Protein AF-A0A2P2IGF3-F1 (afdb_monomer_lite)

Organism: NCBI:txid1518452

Foldseek 3Di:
DDDDDDPPPCVVLVVPQDPPDPDSCPCVLVVVLVVLQVVLVVLLCVLVVHPPPDDDPDVVNLVVSLVVCVVPHPPLSSVSSVQSNDGPSDSDPVVNCVSCVVVVVVVVVVVVVVVVVVVVVVVVVVLVVLLVVVVVVLVCLAPDADDPNDRCNCCDDPSVVSNVVVCVQFQDADPVRHGDHDPVSNSVVSVCVSVVPPDDD

pLDDT: mean 86.53, std 9.64, range [47.75, 98.19]

Radius of gyration: 32.76 Å; chains: 1; bounding box: 64×48×81 Å

InterPro domains:
  IPR030844 PAN2-PAN3 deadenylation complex subunit PAN3 [PTHR12272] (2-200)
  IPR041332 Pan3, C-terminal knob domain [PF18101] (93-200)

Secondary structure (DSSP, 8-state):
-------STTHHHHHT--TT-S-TTTTHHHHHHHHHHHHHHHHHHHHHT----SS---HHHHHHHHHHHHHHS-HHHHHHHHHHHSTTT--SGGGGHHHHHHHHHHHHHHHHHHHHHHHHHHHHHHHHHHHHHHHHHHHHHTT---BTTBTTGGGSTHHHHHHHHHHHHH--B-TTS-B---HHHHHHHHHHHHHT-S---

Structure (mmCIF, N/CA/C/O backbone):
data_AF-A0A2P2IGF3-F1
#
_entry.id   AF-A0A2P2IGF3-F1
#
loop_
_atom_site.group_PDB
_atom_site.id
_atom_site.type_symbol
_atom_site.label_atom_id
_atom_site.label_alt_id
_atom_site.label_comp_id
_atom_site.label_asym_id
_atom_site.label_entity_id
_atom_site.label_seq_id
_atom_site.pdbx_PDB_ins_code
_atom_site.Cartn_x
_atom_site.Cartn_y
_atom_site.Cartn_z
_atom_site.occupancy
_atom_site.B_iso_or_equiv
_atom_site.auth_seq_id
_atom_site.auth_comp_id
_atom_site.auth_asym_id
_atom_site.auth_atom_id
_atom_site.pdbx_PDB_model_num
ATOM 1 N N . CYS A 1 1 ? -4.081 -6.069 7.206 1.00 56.78 1 CYS A N 1
ATOM 2 C CA . CYS A 1 1 ? -4.444 -4.965 8.117 1.00 56.78 1 CYS A CA 1
ATOM 3 C C . CYS A 1 1 ? -5.886 -4.546 7.862 1.00 56.78 1 CYS A C 1
ATOM 5 O O . CYS A 1 1 ? -6.188 -4.015 6.796 1.00 56.78 1 CYS A O 1
ATOM 7 N N . ASN A 1 2 ? -6.781 -4.830 8.806 1.00 80.94 2 ASN A N 1
ATOM 8 C CA . ASN A 1 2 ? -8.206 -4.533 8.662 1.00 80.94 2 ASN A CA 1
ATOM 9 C C . ASN A 1 2 ? -8.443 -3.052 8.972 1.00 80.94 2 ASN A C 1
ATOM 11 O O . ASN A 1 2 ? -7.962 -2.551 9.985 1.00 80.94 2 ASN A O 1
ATOM 15 N N . ARG A 1 3 ? -9.147 -2.335 8.090 1.00 85.31 3 ARG A N 1
ATOM 16 C CA . ARG A 1 3 ? -9.414 -0.898 8.239 1.00 85.31 3 ARG A CA 1
ATOM 17 C C . ARG A 1 3 ? -10.883 -0.682 8.575 1.00 85.31 3 ARG A C 1
ATOM 19 O O . ARG A 1 3 ? -11.730 -0.807 7.698 1.00 85.31 3 ARG A O 1
ATOM 26 N N . LEU A 1 4 ? -11.159 -0.312 9.819 1.00 89.88 4 LEU A N 1
ATOM 27 C CA . LEU A 1 4 ? -12.479 0.142 10.246 1.00 89.88 4 LEU A CA 1
ATOM 28 C C . LEU A 1 4 ? -12.526 1.675 10.212 1.00 89.88 4 LEU A C 1
ATOM 30 O O . LEU A 1 4 ? -11.544 2.337 10.547 1.00 89.88 4 LEU A O 1
ATOM 34 N N . ARG A 1 5 ? -13.661 2.241 9.804 1.00 91.62 5 ARG A N 1
ATOM 35 C CA . ARG A 1 5 ? -13.963 3.669 9.946 1.00 91.62 5 ARG A CA 1
ATOM 36 C C . ARG A 1 5 ? -15.368 3.807 10.511 1.00 91.62 5 ARG A C 1
ATOM 38 O O . ARG A 1 5 ? -16.252 3.048 10.119 1.00 91.62 5 ARG A O 1
ATOM 45 N N . ILE A 1 6 ? -15.557 4.767 11.406 1.00 91.25 6 ILE A N 1
ATOM 46 C CA . ILE A 1 6 ? -16.887 5.146 11.879 1.00 91.25 6 ILE A CA 1
ATOM 47 C C . ILE A 1 6 ? -17.508 6.045 10.805 1.00 91.25 6 ILE A C 1
ATOM 49 O O . ILE A 1 6 ? -16.846 6.958 10.309 1.00 91.25 6 ILE A O 1
ATOM 53 N N . ASN A 1 7 ? -18.741 5.741 10.407 1.00 92.31 7 ASN A N 1
ATOM 54 C CA . ASN A 1 7 ? -19.516 6.547 9.466 1.00 92.31 7 ASN A CA 1
ATOM 55 C C . ASN A 1 7 ? -20.613 7.317 10.217 1.00 92.31 7 ASN A C 1
ATOM 57 O O . ASN A 1 7 ? -20.986 6.930 11.321 1.00 92.31 7 ASN A O 1
ATOM 61 N N . CYS A 1 8 ? -21.150 8.369 9.598 1.00 90.50 8 CYS A N 1
ATOM 62 C CA . CYS A 1 8 ? -22.278 9.156 10.109 1.00 90.50 8 CYS A CA 1
ATOM 63 C C . CYS A 1 8 ? -22.038 9.838 11.470 1.00 90.50 8 CYS A C 1
ATOM 65 O O . CYS A 1 8 ? -22.998 10.153 12.175 1.00 90.50 8 CYS A O 1
ATOM 67 N N . CYS A 1 9 ? -20.781 10.109 11.837 1.00 88.94 9 CYS A N 1
ATOM 68 C CA . CYS A 1 9 ? -20.475 10.953 12.993 1.00 88.94 9 CYS A CA 1
ATOM 69 C C . CYS A 1 9 ? -21.103 12.344 12.798 1.00 88.94 9 CYS A C 1
ATOM 71 O O . CYS A 1 9 ? -20.983 12.922 11.718 1.00 88.94 9 CYS A O 1
ATOM 73 N N . GLY A 1 10 ? -21.772 12.875 13.822 1.00 85.50 10 GLY A N 1
ATOM 74 C CA . GLY A 1 10 ? -22.392 14.204 13.782 1.00 85.50 10 GLY A CA 1
ATOM 75 C C . GLY A 1 10 ? -23.826 14.253 13.249 1.00 85.50 10 GLY A C 1
ATOM 76 O O . GLY A 1 10 ? -24.519 15.236 13.487 1.00 85.50 10 GLY A O 1
ATOM 77 N N . VAL A 1 11 ? -24.324 13.205 12.580 1.00 91.81 11 VAL A N 1
ATOM 78 C CA . VAL A 1 11 ? -25.718 13.194 12.087 1.00 91.81 11 VAL A CA 1
ATOM 79 C C . VAL A 1 11 ? -26.704 13.260 13.255 1.00 91.81 11 VAL A C 1
ATOM 81 O O . VAL A 1 11 ? -27.640 14.052 13.226 1.00 91.81 11 VAL A O 1
ATOM 84 N N . LEU A 1 12 ? -26.472 12.465 14.303 1.00 87.00 12 LEU A N 1
ATOM 85 C CA . LEU A 1 12 ? -27.307 12.477 15.507 1.00 87.00 12 LEU A CA 1
ATOM 86 C C . LEU A 1 12 ? -27.200 13.797 16.278 1.00 87.00 12 LEU A C 1
ATOM 88 O O . LEU A 1 12 ? -28.205 14.247 16.814 1.00 87.00 12 LEU A O 1
ATOM 92 N N . ASP A 1 13 ? -26.031 14.440 16.284 1.00 87.81 13 ASP A N 1
ATOM 93 C CA . ASP A 1 13 ? -25.842 15.733 16.954 1.00 87.81 13 ASP A CA 1
ATOM 94 C C . ASP A 1 13 ? -26.661 16.837 16.275 1.00 87.81 13 ASP A C 1
ATOM 96 O O . ASP A 1 13 ? -27.260 17.668 16.950 1.00 87.81 13 ASP A O 1
ATOM 100 N N . VAL A 1 14 ? -26.738 16.815 14.939 1.00 89.06 14 VAL A N 1
ATOM 101 C CA . VAL A 1 14 ? -27.570 17.748 14.164 1.00 89.06 14 VAL A CA 1
ATOM 102 C C . VAL A 1 14 ? -29.059 17.464 14.363 1.00 89.06 14 VAL A C 1
ATOM 104 O O . VAL A 1 14 ? -29.841 18.397 14.517 1.00 89.06 14 VAL A O 1
ATOM 107 N N . LEU A 1 15 ? -29.465 16.190 14.368 1.00 89.25 15 LEU A N 1
ATOM 108 C CA . LEU A 1 15 ? -30.871 15.805 14.542 1.00 89.25 15 LEU A CA 1
ATOM 109 C C . LEU A 1 15 ? -31.397 16.088 15.954 1.00 89.25 15 LEU A C 1
ATOM 111 O O . LEU A 1 15 ? -32.555 16.464 16.104 1.00 89.25 15 LEU A O 1
ATOM 115 N N . ASN A 1 16 ? -30.553 15.915 16.972 1.00 86.06 16 ASN A N 1
ATOM 116 C CA . ASN A 1 16 ? -30.905 16.125 18.377 1.00 86.06 16 ASN A CA 1
ATOM 117 C C . ASN A 1 16 ? -30.560 17.540 18.872 1.00 86.06 16 ASN A C 1
ATOM 119 O O . ASN A 1 16 ? -30.597 17.794 20.076 1.00 86.06 16 ASN A O 1
ATOM 123 N N . PHE A 1 17 ? -30.198 18.455 17.969 1.00 86.44 17 PHE A N 1
ATOM 124 C CA . PHE A 1 17 ? -29.873 19.828 18.327 1.00 86.44 17 PHE A CA 1
ATOM 125 C C . PHE A 1 17 ? -31.124 20.572 18.809 1.00 86.44 17 PHE A C 1
ATOM 127 O O . PHE A 1 17 ? -32.068 20.780 18.046 1.00 86.44 17 PHE A O 1
ATOM 134 N N . ASP A 1 18 ? -31.105 21.014 20.066 1.00 84.94 18 ASP A N 1
ATOM 135 C CA . ASP A 1 18 ? -32.150 21.861 20.637 1.00 84.94 18 ASP A CA 1
ATOM 136 C C . ASP A 1 18 ? -31.677 23.327 20.691 1.00 84.94 18 ASP A C 1
ATOM 138 O O . ASP A 1 18 ? -30.783 23.652 21.481 1.00 84.94 18 ASP A O 1
ATOM 142 N N . PRO A 1 19 ? -32.268 24.234 19.888 1.00 83.38 19 PRO A N 1
ATOM 143 C CA . PRO A 1 19 ? -31.903 25.650 19.888 1.00 83.38 19 PRO A CA 1
ATOM 144 C C . PRO A 1 19 ? -32.259 26.374 21.196 1.00 83.38 19 PRO A C 1
ATOM 146 O O . PRO A 1 19 ? -31.748 27.467 21.432 1.00 83.38 19 PRO A O 1
ATOM 149 N N . ASN A 1 20 ? -33.118 25.794 22.041 1.00 85.88 20 ASN A N 1
ATOM 150 C CA . ASN A 1 20 ? -33.552 26.391 23.305 1.00 85.88 20 ASN A CA 1
ATOM 151 C C . ASN A 1 20 ? -32.753 25.890 24.520 1.00 85.88 20 ASN A C 1
ATOM 153 O O . ASN A 1 20 ? -32.995 26.344 25.641 1.00 85.88 20 ASN A O 1
ATOM 157 N N . ALA A 1 21 ? -31.810 24.963 24.332 1.00 83.56 21 ALA A N 1
ATOM 158 C CA . ALA A 1 21 ? -31.001 24.441 25.423 1.00 83.56 21 ALA A CA 1
ATOM 159 C C . ALA A 1 21 ? -30.055 25.518 25.985 1.00 83.56 21 ALA A C 1
ATOM 161 O O . ALA A 1 21 ? -29.245 26.095 25.261 1.00 83.56 21 ALA A O 1
ATOM 162 N N . THR A 1 22 ? -30.086 25.731 27.307 1.00 79.19 22 THR A N 1
ATOM 163 C CA . THR A 1 22 ? -29.216 26.696 28.015 1.00 79.19 22 THR A CA 1
ATOM 164 C C . THR A 1 22 ? -27.726 26.432 27.782 1.00 79.19 22 THR A C 1
ATOM 166 O O . THR A 1 22 ? -26.914 27.354 27.787 1.00 79.19 22 THR A O 1
ATOM 169 N N . ASN A 1 23 ? -27.356 25.164 27.588 1.00 82.62 23 ASN A N 1
ATOM 170 C CA . ASN A 1 23 ? -26.026 24.763 27.160 1.00 82.62 23 ASN A CA 1
ATOM 171 C C . ASN A 1 23 ? -26.133 23.524 26.249 1.00 82.62 23 ASN A C 1
ATOM 173 O O . ASN A 1 23 ? -26.370 22.427 26.764 1.00 82.62 23 ASN A O 1
ATOM 177 N N . PRO A 1 24 ? -25.916 23.659 24.929 1.00 76.62 24 PRO A N 1
ATOM 178 C CA . PRO A 1 24 ? -26.011 22.540 23.989 1.00 76.62 24 PRO A CA 1
ATOM 179 C C . PRO A 1 24 ? -24.963 21.443 24.248 1.00 76.62 24 PRO A C 1
ATOM 181 O O . PRO A 1 24 ? -25.141 20.307 23.824 1.00 76.62 24 PRO A O 1
ATOM 184 N N . LEU A 1 25 ? -23.886 21.745 24.984 1.00 83.31 25 LEU A N 1
ATOM 185 C CA . LEU A 1 25 ? -22.826 20.788 25.311 1.00 83.31 25 LEU A CA 1
ATOM 186 C C . LEU A 1 25 ? -23.054 20.049 26.640 1.00 83.31 25 LEU A C 1
ATOM 188 O O . LEU A 1 25 ? -22.276 19.160 26.984 1.00 83.31 25 LEU A O 1
ATOM 192 N N . ALA A 1 26 ? -24.109 20.371 27.395 1.00 84.31 26 ALA A N 1
ATOM 193 C CA . ALA A 1 26 ? -24.370 19.737 28.690 1.00 84.31 26 ALA A CA 1
ATOM 194 C C . ALA A 1 26 ? -24.662 18.228 28.578 1.00 84.31 26 ALA A C 1
ATOM 196 O O . ALA A 1 26 ? -24.376 17.478 29.510 1.00 84.31 26 ALA A O 1
ATOM 197 N N . ALA A 1 27 ? -25.184 17.774 27.434 1.00 83.25 27 ALA A N 1
ATOM 198 C CA . ALA A 1 27 ? -25.467 16.363 27.167 1.00 83.25 27 ALA A CA 1
ATOM 199 C C . ALA A 1 27 ? -24.222 15.546 26.767 1.00 83.25 27 ALA A C 1
ATOM 201 O O . ALA A 1 27 ? -24.260 14.318 26.806 1.00 83.25 27 ALA A O 1
ATOM 202 N N . VAL A 1 28 ? -23.097 16.190 26.426 1.00 86.69 28 VAL A N 1
ATOM 203 C CA . VAL A 1 28 ? -21.897 15.508 25.905 1.00 86.69 28 VAL A CA 1
ATOM 204 C C . VAL A 1 28 ? -21.358 14.425 26.851 1.00 86.69 28 VAL A C 1
ATOM 206 O O . VAL A 1 28 ? -21.115 13.318 26.373 1.00 86.69 28 VAL A O 1
ATOM 209 N N . PRO A 1 29 ? -21.207 14.649 28.174 1.00 87.50 29 PRO A N 1
ATOM 210 C CA . PRO A 1 29 ? -20.717 13.604 29.076 1.00 87.50 29 PRO A CA 1
ATOM 211 C C . PRO A 1 29 ? -21.658 12.395 29.160 1.00 87.50 29 PRO A C 1
ATOM 213 O O . PRO A 1 29 ? -21.207 11.265 29.334 1.00 87.50 29 PRO A O 1
ATOM 216 N N . HIS A 1 30 ? -22.969 12.625 29.028 1.00 86.19 30 HIS A N 1
ATOM 217 C CA . HIS A 1 30 ? -23.959 11.553 28.995 1.00 86.19 30 HIS A CA 1
ATOM 218 C C . HIS A 1 30 ? -23.835 10.733 27.706 1.00 86.19 30 HIS A C 1
ATOM 220 O O . HIS A 1 30 ? -23.719 9.510 27.777 1.00 86.19 30 HIS A O 1
ATOM 226 N N . ASN A 1 31 ? -23.753 11.407 26.554 1.00 88.06 31 ASN A N 1
ATOM 227 C CA . ASN A 1 31 ? -23.583 10.768 25.248 1.00 88.06 31 ASN A CA 1
ATOM 228 C C . ASN A 1 31 ? -22.272 9.963 25.185 1.00 88.06 31 ASN A C 1
ATOM 230 O O . ASN A 1 31 ? -22.275 8.821 24.740 1.00 88.06 31 ASN A O 1
ATOM 234 N N . GLN A 1 32 ? -21.172 10.492 25.736 1.00 89.50 32 GLN A N 1
ATOM 235 C CA . GLN A 1 32 ? -19.894 9.771 25.836 1.00 89.50 32 GLN A CA 1
ATOM 236 C C . GLN A 1 32 ? -20.006 8.485 26.669 1.00 89.50 32 GLN A C 1
ATOM 238 O O . GLN A 1 32 ? -19.405 7.464 26.329 1.00 89.50 32 GLN A O 1
ATOM 243 N N . GLN A 1 33 ? -20.772 8.506 27.764 1.00 87.88 33 GLN A N 1
ATOM 244 C CA . GLN A 1 33 ? -20.997 7.304 28.565 1.00 87.88 33 GLN A CA 1
ATOM 245 C C . GLN A 1 33 ? -21.855 6.281 27.812 1.00 87.88 33 GLN A C 1
ATOM 247 O O . GLN A 1 33 ? -21.619 5.075 27.932 1.00 87.88 33 GLN A O 1
ATOM 252 N N . GLU A 1 34 ? -22.840 6.746 27.043 1.00 88.19 34 GLU A N 1
ATOM 253 C CA . GLU A 1 34 ? -23.642 5.880 26.187 1.00 88.19 34 GLU A CA 1
ATOM 254 C C . GLU A 1 34 ? -22.786 5.243 25.082 1.00 88.19 34 GLU A C 1
ATOM 256 O O . GLU A 1 34 ? -22.861 4.027 24.899 1.00 88.19 34 GLU A O 1
ATOM 261 N N . ASP A 1 35 ? -21.896 6.004 24.438 1.00 89.75 35 ASP A N 1
ATOM 262 C CA . 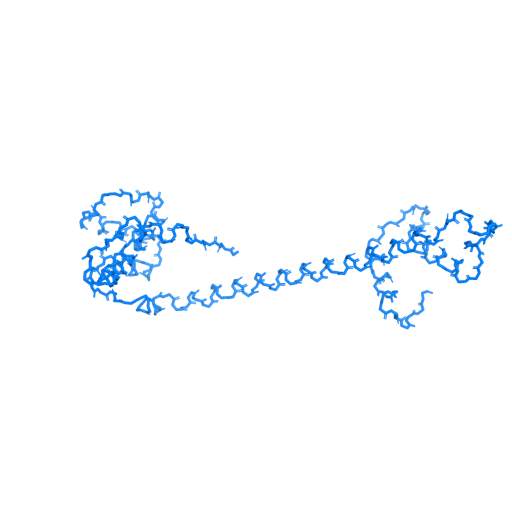ASP A 1 35 ? -20.967 5.509 23.413 1.00 89.75 35 ASP A CA 1
ATOM 263 C C . ASP A 1 35 ? -20.106 4.346 23.922 1.00 89.75 35 ASP A C 1
ATOM 265 O O . ASP A 1 35 ? -19.926 3.345 23.224 1.00 89.75 35 ASP A O 1
ATOM 269 N N . LEU A 1 36 ? -19.616 4.421 25.165 1.00 89.75 36 LEU A N 1
ATOM 270 C CA . LEU A 1 36 ? -18.852 3.335 25.791 1.00 89.75 36 LEU A CA 1
ATOM 271 C C . LEU A 1 36 ? -19.689 2.058 25.957 1.00 89.75 36 LEU A C 1
ATOM 273 O O . LEU A 1 36 ? -19.212 0.952 25.684 1.00 89.75 36 LEU A O 1
ATOM 277 N N . VAL A 1 37 ? -20.955 2.197 26.356 1.00 89.06 37 VAL A N 1
ATOM 278 C CA . VAL A 1 37 ? -21.877 1.059 26.482 1.00 89.06 37 VAL A CA 1
ATOM 279 C C . VAL A 1 37 ? -22.208 0.478 25.105 1.00 89.06 37 VAL A C 1
ATOM 281 O O . VAL A 1 37 ? -22.242 -0.747 24.946 1.00 89.06 37 VAL A O 1
ATOM 284 N N . GLN A 1 38 ? -22.426 1.326 24.096 1.00 88.50 38 GLN A N 1
ATOM 285 C CA . GLN A 1 38 ? -22.677 0.893 22.718 1.00 88.50 38 GLN A CA 1
ATOM 286 C C . GLN A 1 38 ? -21.451 0.191 22.122 1.00 88.50 38 GLN A C 1
ATOM 288 O O . GLN A 1 38 ? -21.600 -0.858 21.494 1.00 88.50 38 GLN A O 1
ATOM 293 N N . LEU A 1 39 ? -20.236 0.670 22.403 1.00 90.06 39 LEU A N 1
ATOM 294 C CA . LEU A 1 39 ? -18.993 -0.011 22.038 1.00 90.06 39 LEU A CA 1
ATOM 295 C C . LEU A 1 39 ? -18.935 -1.423 22.640 1.00 90.06 39 LEU A C 1
ATOM 297 O O . LEU A 1 39 ? -18.639 -2.384 21.928 1.00 90.06 39 LEU A O 1
ATOM 301 N N . GLY A 1 40 ? -19.289 -1.577 23.921 1.00 89.31 40 GLY A N 1
ATOM 302 C CA . GLY A 1 40 ? -19.389 -2.886 24.573 1.00 89.31 40 GLY A CA 1
ATOM 303 C C . GLY A 1 40 ? -20.385 -3.825 23.881 1.00 89.31 40 GLY A C 1
ATOM 304 O O . GLY A 1 40 ? -20.062 -4.986 23.621 1.00 89.31 40 GLY A O 1
ATOM 305 N N . LYS A 1 41 ? -21.567 -3.317 23.504 1.00 87.12 41 LYS A N 1
ATOM 306 C CA . LYS A 1 41 ? -22.585 -4.083 22.758 1.00 87.12 41 LYS A CA 1
ATOM 307 C C . LYS A 1 41 ? -22.107 -4.495 21.365 1.00 87.12 41 LYS A C 1
ATOM 309 O O . LYS A 1 41 ? -22.387 -5.617 20.947 1.00 87.12 41 LYS A O 1
ATOM 314 N N . VAL A 1 42 ? -21.378 -3.630 20.657 1.00 89.69 42 VAL A N 1
ATOM 315 C CA . VAL A 1 42 ? -20.805 -3.948 19.338 1.00 89.69 42 VAL A CA 1
ATOM 316 C C . VAL A 1 42 ? -19.755 -5.050 19.462 1.00 89.69 42 VAL A C 1
ATOM 318 O O . VAL A 1 42 ? -19.822 -6.032 18.726 1.00 89.69 42 VAL A O 1
ATOM 321 N N . ILE A 1 43 ? -18.828 -4.941 20.420 1.00 90.25 43 ILE A N 1
ATOM 322 C CA . ILE A 1 43 ? -17.802 -5.970 20.656 1.00 90.25 43 ILE A CA 1
ATOM 323 C C . ILE A 1 43 ? -18.461 -7.312 21.007 1.00 90.25 43 ILE A C 1
ATOM 325 O O . ILE A 1 43 ? -18.078 -8.352 20.464 1.00 90.25 43 ILE A O 1
ATOM 329 N N . LEU A 1 44 ? -19.482 -7.292 21.867 1.00 88.44 44 LEU A N 1
ATOM 330 C CA . LEU A 1 44 ? -20.279 -8.465 22.222 1.00 88.44 44 LEU A CA 1
ATOM 331 C C . LEU A 1 44 ? -20.965 -9.083 20.993 1.00 88.44 44 LEU A C 1
ATOM 333 O O . LEU A 1 44 ? -20.847 -10.286 20.761 1.00 88.44 44 LEU A O 1
ATOM 337 N N . GLY A 1 45 ? -21.636 -8.263 20.181 1.00 87.44 45 GLY A N 1
ATOM 338 C CA . GLY A 1 45 ? -22.329 -8.707 18.972 1.00 87.44 45 GLY A CA 1
ATOM 339 C C . GLY A 1 45 ? -21.386 -9.315 17.933 1.00 87.44 45 GLY A C 1
ATOM 340 O O . GLY A 1 45 ? -21.680 -10.370 17.377 1.00 87.44 45 GLY A O 1
ATOM 341 N N . VAL A 1 46 ? -20.208 -8.718 17.727 1.00 88.56 46 VAL A N 1
ATOM 342 C CA . VAL A 1 46 ? -19.172 -9.269 16.837 1.00 88.56 46 VAL A CA 1
ATOM 343 C C . VAL A 1 46 ? -18.636 -10.600 17.370 1.00 88.56 46 VAL A C 1
ATOM 345 O O . VAL A 1 46 ? -18.500 -11.552 16.602 1.00 88.56 46 VAL A O 1
ATOM 348 N N . SER A 1 47 ? -18.385 -10.697 18.679 1.00 87.06 47 SER A N 1
ATOM 349 C CA . SER A 1 47 ? -17.858 -11.918 19.311 1.00 87.06 47 SER A CA 1
ATOM 350 C C . SER A 1 47 ? -18.840 -13.088 19.219 1.00 87.06 47 SER A C 1
ATOM 352 O O . SER A 1 47 ? -18.440 -14.227 19.003 1.00 87.06 47 SER A O 1
ATOM 354 N N . LEU A 1 48 ? -20.138 -12.808 19.343 1.00 85.12 48 LEU A N 1
ATOM 355 C CA . LEU A 1 48 ? -21.204 -13.810 19.253 1.00 85.12 48 LEU A CA 1
ATOM 356 C C . LEU A 1 48 ? -21.748 -14.001 17.834 1.00 85.12 48 LEU A C 1
ATOM 358 O O . LEU A 1 48 ? -22.617 -14.846 17.630 1.00 85.12 48 LEU A O 1
ATOM 362 N N . ARG A 1 49 ? -21.260 -13.221 16.860 1.00 81.31 49 ARG A N 1
ATOM 363 C CA . ARG A 1 49 ? -21.797 -13.148 15.490 1.00 81.31 49 ARG A CA 1
ATOM 364 C C . ARG A 1 49 ? -23.313 -12.899 15.464 1.00 81.31 49 ARG A C 1
ATOM 366 O O . ARG A 1 49 ? -24.021 -13.440 14.620 1.00 81.31 49 ARG A O 1
ATOM 373 N N . ALA A 1 50 ? -23.805 -12.083 16.394 1.00 73.56 50 ALA A N 1
ATOM 374 C CA . ALA A 1 50 ? -25.219 -11.773 16.566 1.00 73.56 50 ALA A CA 1
ATOM 375 C C . ALA A 1 50 ? -25.452 -10.256 16.528 1.00 73.56 50 ALA A C 1
ATOM 377 O O . ALA A 1 50 ? -24.726 -9.480 17.153 1.00 73.56 50 ALA A O 1
ATOM 378 N N . CYS A 1 51 ? -26.491 -9.818 15.814 1.00 57.53 51 CYS A N 1
ATOM 379 C CA . CYS A 1 51 ? -26.907 -8.418 15.816 1.00 57.53 51 CYS A CA 1
ATOM 380 C C . CYS A 1 51 ? -27.654 -8.102 17.114 1.00 57.53 51 CYS A C 1
ATOM 382 O O . CYS A 1 51 ? -28.834 -8.416 17.260 1.00 57.53 51 CYS A O 1
ATOM 384 N N . MET A 1 52 ? -26.975 -7.438 18.046 1.00 61.75 52 MET A N 1
ATOM 385 C CA . MET A 1 52 ? -27.588 -6.920 19.270 1.00 61.75 52 MET A CA 1
ATOM 386 C C . MET A 1 52 ? -28.292 -5.590 18.966 1.00 61.75 52 MET A C 1
ATOM 388 O O . MET A 1 52 ? -27.827 -4.526 19.364 1.00 61.75 52 MET A O 1
ATOM 392 N N . SER A 1 53 ? -29.377 -5.638 18.189 1.00 47.75 53 SER A N 1
ATOM 393 C CA . SER A 1 53 ? -30.164 -4.450 17.841 1.00 47.75 53 SER A CA 1
ATOM 394 C C . SER A 1 53 ? -31.320 -4.242 18.824 1.00 47.75 53 SER A C 1
ATOM 396 O O . SER A 1 53 ? -32.107 -5.153 19.073 1.00 47.75 53 SER A O 1
ATOM 398 N N . GLY A 1 54 ? -31.419 -3.031 19.378 1.00 53.34 54 GLY A N 1
ATOM 399 C CA . GLY A 1 54 ? -32.667 -2.420 19.862 1.00 53.34 54 GLY A CA 1
ATOM 400 C C . GLY A 1 54 ? -33.295 -2.917 21.172 1.00 53.34 54 GLY A C 1
ATOM 401 O O . GLY A 1 54 ? -34.105 -2.200 21.747 1.00 53.34 54 GLY A O 1
ATOM 402 N N . GLY A 1 55 ? -32.936 -4.093 21.686 1.00 49.69 55 GLY A N 1
ATOM 403 C CA . GLY A 1 55 ? -33.448 -4.600 22.964 1.00 49.69 55 GLY A CA 1
ATOM 404 C C . GLY A 1 55 ? -32.458 -4.372 24.101 1.00 49.69 55 GLY A C 1
ATOM 405 O O . GLY A 1 55 ? -31.304 -4.791 24.000 1.00 49.69 55 GLY A O 1
ATOM 406 N N . GLY A 1 56 ? -32.889 -3.749 25.202 1.00 53.81 56 GLY A N 1
ATOM 407 C CA . GLY A 1 56 ? -32.106 -3.744 26.438 1.00 53.81 56 GLY A CA 1
ATOM 408 C C . GLY A 1 56 ? -31.694 -5.176 26.788 1.00 53.81 56 GLY A C 1
ATOM 409 O O . GLY A 1 56 ? -32.547 -6.054 26.925 1.00 53.81 56 GLY A O 1
ATOM 410 N N . LEU A 1 57 ? -30.386 -5.437 26.880 1.00 58.66 57 LEU A N 1
ATOM 411 C CA . LEU A 1 57 ? -29.881 -6.727 27.338 1.00 58.66 57 LEU A CA 1
ATOM 412 C C . LEU A 1 57 ? -30.370 -6.937 28.768 1.00 58.66 57 LEU A C 1
ATOM 414 O O . LEU A 1 57 ? -29.895 -6.296 29.703 1.00 58.66 57 LEU A O 1
ATOM 418 N N . GLN A 1 58 ? -31.337 -7.836 28.924 1.00 62.16 58 GLN A N 1
ATOM 419 C CA . GLN A 1 58 ? -31.741 -8.335 30.229 1.00 62.16 58 GLN A CA 1
ATOM 420 C C . GLN A 1 58 ? -30.483 -8.882 30.917 1.00 62.16 58 GLN A C 1
ATOM 422 O O . GLN A 1 58 ? -29.736 -9.642 30.294 1.00 62.16 58 GLN A O 1
ATOM 427 N N . ARG A 1 59 ? -30.217 -8.461 32.163 1.00 62.44 59 ARG A N 1
ATOM 428 C CA . ARG A 1 59 ? -28.974 -8.792 32.892 1.00 62.44 59 ARG A CA 1
ATOM 429 C C . ARG A 1 59 ? -28.645 -10.289 32.864 1.00 62.44 59 ARG A C 1
ATOM 431 O O . ARG A 1 59 ? -27.480 -10.643 32.725 1.00 62.44 59 ARG A O 1
ATOM 438 N N . ASP A 1 60 ? -29.660 -11.145 32.884 1.00 63.16 60 ASP A N 1
ATOM 439 C CA . ASP A 1 60 ? -29.488 -12.601 32.856 1.00 63.16 60 ASP A CA 1
ATOM 440 C C . ASP A 1 60 ? -28.910 -13.103 31.524 1.00 63.16 60 ASP A C 1
ATOM 442 O O . ASP A 1 60 ? -28.013 -13.944 31.502 1.00 63.16 60 ASP A O 1
ATOM 446 N N . LYS A 1 61 ? -29.341 -12.522 30.395 1.00 76.12 61 LYS A N 1
ATOM 447 C CA . LYS A 1 61 ? -28.805 -12.855 29.063 1.00 76.12 61 LYS A CA 1
ATOM 448 C C . LYS A 1 61 ? -27.359 -12.392 28.899 1.00 76.12 61 LYS A C 1
ATOM 450 O O . LYS A 1 61 ? -26.596 -13.028 28.176 1.00 76.12 61 LYS A O 1
ATOM 455 N N . LEU A 1 62 ? -26.978 -11.301 29.570 1.00 78.12 62 LEU A N 1
ATOM 456 C CA . LEU A 1 62 ? -25.605 -10.802 29.556 1.00 78.12 62 LEU A CA 1
ATOM 457 C C . LEU A 1 62 ? -24.650 -11.774 30.257 1.00 78.12 62 LEU A C 1
ATOM 459 O O . LEU A 1 62 ? -23.571 -12.034 29.730 1.00 78.12 62 LEU A O 1
ATOM 463 N N . GLN A 1 63 ? -25.045 -12.338 31.400 1.00 82.56 63 GLN A N 1
ATOM 464 C CA . GLN A 1 63 ? -24.191 -13.268 32.137 1.00 82.56 63 GLN A CA 1
ATOM 465 C C . GLN A 1 63 ? -23.897 -14.529 31.311 1.00 82.56 63 GLN A C 1
ATOM 467 O O . GLN A 1 63 ? -22.736 -14.874 31.111 1.00 82.56 63 GLN A O 1
ATOM 472 N N . SER A 1 64 ? -24.926 -15.145 30.719 1.00 84.00 64 SER A N 1
ATOM 473 C CA . SER A 1 64 ? -24.742 -16.313 29.845 1.00 84.00 64 SER A CA 1
ATOM 474 C C . SER A 1 64 ? -23.912 -15.999 28.593 1.00 84.00 64 SER A C 1
ATOM 476 O O . SER A 1 64 ? -23.122 -16.826 28.139 1.00 84.00 64 SER A O 1
ATOM 478 N N . ALA A 1 65 ? -24.067 -14.796 28.031 1.00 83.88 65 ALA A N 1
ATOM 479 C CA . ALA A 1 65 ? -23.283 -14.338 26.889 1.00 83.88 65 ALA A CA 1
ATOM 480 C C . ALA A 1 65 ? -21.794 -14.155 27.237 1.00 83.88 65 ALA A C 1
ATOM 482 O O . ALA A 1 65 ? -20.921 -14.549 26.459 1.00 83.88 65 ALA A O 1
ATOM 483 N N . LEU A 1 66 ? -21.494 -13.603 28.416 1.00 85.25 66 LEU A N 1
ATOM 484 C CA . LEU A 1 66 ? -20.127 -13.466 28.921 1.00 85.25 66 LEU A CA 1
ATOM 485 C C . LEU A 1 66 ? -19.483 -14.828 29.204 1.00 85.25 66 LEU A C 1
ATOM 487 O O . LEU A 1 66 ? -18.318 -15.020 28.850 1.00 85.25 66 LEU A O 1
ATOM 491 N N . ASP A 1 67 ? -20.236 -15.783 29.754 1.00 87.50 67 ASP A N 1
ATOM 492 C CA . ASP A 1 67 ? -19.750 -17.147 29.989 1.00 87.50 67 ASP A CA 1
ATOM 493 C C . ASP A 1 67 ? -19.358 -17.839 28.670 1.00 87.50 67 ASP A C 1
ATOM 495 O O . ASP A 1 67 ? -18.341 -18.533 28.597 1.00 87.50 67 ASP A O 1
ATOM 499 N N . LEU A 1 68 ? -20.124 -17.619 27.595 1.00 87.12 68 LEU A N 1
ATOM 500 C CA . LEU A 1 68 ? -19.807 -18.144 26.264 1.00 87.12 68 LEU A CA 1
ATOM 501 C C . LEU A 1 68 ? -18.552 -17.489 25.660 1.00 87.12 68 LEU A C 1
ATOM 503 O O . LEU A 1 68 ? -17.717 -18.175 25.061 1.00 87.12 68 LEU A O 1
ATOM 507 N N . ILE A 1 69 ? -18.380 -16.176 25.850 1.00 88.62 69 ILE A N 1
ATOM 508 C CA . ILE A 1 69 ? -17.179 -15.454 25.405 1.00 88.62 69 ILE A CA 1
ATOM 509 C C . ILE A 1 69 ? -15.942 -15.961 26.137 1.00 88.62 69 ILE A C 1
ATOM 511 O O . ILE A 1 69 ? -14.927 -16.190 25.489 1.00 88.62 69 ILE A O 1
ATOM 515 N N . GLN A 1 70 ? -16.015 -16.181 27.450 1.00 90.12 70 GLN A N 1
ATOM 516 C CA . GLN A 1 70 ? -14.881 -16.688 28.231 1.00 90.12 70 GLN A CA 1
ATOM 517 C C . GLN A 1 70 ? -14.410 -18.074 27.784 1.00 90.12 70 GLN A C 1
ATOM 519 O O . GLN A 1 70 ? -13.235 -18.394 27.938 1.00 90.12 70 GLN A O 1
ATOM 524 N N . ARG A 1 71 ? -15.304 -18.888 27.211 1.00 90.75 71 ARG A N 1
ATOM 525 C CA . ARG A 1 71 ? -14.957 -20.203 26.648 1.00 90.75 71 ARG A CA 1
ATOM 526 C C . ARG A 1 71 ? -14.278 -20.116 25.280 1.00 90.75 71 ARG A C 1
ATOM 528 O O . ARG A 1 71 ? -13.558 -21.035 24.913 1.00 90.75 71 ARG A O 1
ATOM 535 N N . THR A 1 72 ? -14.527 -19.045 24.527 1.00 90.00 72 THR A N 1
ATOM 536 C CA . THR A 1 72 ? -14.129 -18.929 23.110 1.00 90.00 72 THR A CA 1
ATOM 537 C C . THR A 1 72 ? -12.985 -17.934 22.894 1.00 90.00 72 THR A C 1
ATOM 539 O O . THR A 1 72 ? -12.195 -18.077 21.964 1.00 90.00 72 THR A O 1
ATOM 542 N N . TYR A 1 73 ? -12.881 -16.919 23.750 1.00 91.25 73 TYR A N 1
ATOM 543 C CA . TYR A 1 73 ? -11.963 -15.792 23.626 1.00 91.25 73 TYR A CA 1
ATOM 544 C C . TYR A 1 73 ? -11.173 -15.560 24.918 1.00 91.25 73 TYR A C 1
ATOM 546 O O . TYR A 1 73 ? -11.430 -16.158 25.960 1.00 91.25 73 TYR A O 1
ATOM 554 N N . SER A 1 74 ? -10.195 -14.653 24.861 1.00 90.06 74 SER A N 1
ATOM 555 C CA . SER A 1 74 ? -9.363 -14.318 26.016 1.00 90.06 74 SER A CA 1
ATOM 556 C C . SER A 1 74 ? -10.169 -13.695 27.155 1.00 90.06 74 SER A C 1
ATOM 558 O O . SER A 1 74 ? -11.075 -12.888 26.932 1.00 90.06 74 SER A O 1
ATOM 560 N N . ARG A 1 75 ? -9.745 -13.968 28.393 1.00 88.81 75 ARG A N 1
ATOM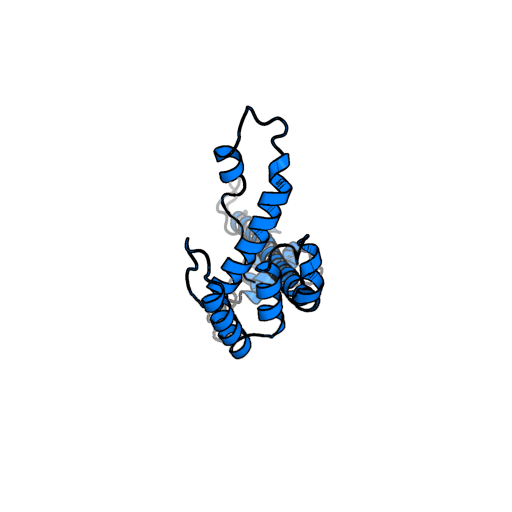 561 C CA . ARG A 1 75 ? -10.338 -13.386 29.604 1.00 88.81 75 ARG A CA 1
ATOM 562 C C . ARG A 1 75 ? -10.380 -11.856 29.559 1.00 88.81 75 ARG A C 1
ATOM 564 O O . ARG A 1 75 ? -11.403 -11.281 29.922 1.00 88.81 75 ARG A O 1
ATOM 571 N N . ASP A 1 76 ? -9.342 -11.220 29.018 1.00 88.75 76 ASP A N 1
ATOM 572 C CA . ASP A 1 76 ? -9.268 -9.760 28.862 1.00 88.75 76 ASP A CA 1
ATOM 573 C C . ASP A 1 76 ? -10.420 -9.197 28.022 1.00 88.75 76 ASP A C 1
ATOM 575 O O . ASP A 1 76 ? -10.940 -8.130 28.332 1.00 88.75 76 ASP A O 1
ATOM 579 N N . LEU A 1 77 ? -10.882 -9.937 27.005 1.00 89.06 77 LEU A N 1
ATOM 580 C CA . LEU A 1 77 ? -12.003 -9.513 26.164 1.00 89.06 77 LEU A CA 1
ATOM 581 C C . LEU A 1 77 ? -13.313 -9.550 26.955 1.00 89.06 77 LEU A C 1
ATOM 583 O O . LEU A 1 77 ? -14.091 -8.602 26.911 1.00 89.06 77 LEU A O 1
ATOM 587 N N . SER A 1 78 ? -13.537 -10.622 27.720 1.00 89.12 78 SER A N 1
ATOM 588 C CA . SER A 1 78 ? -14.720 -10.727 28.583 1.00 89.12 78 SER A CA 1
ATOM 589 C C . SER A 1 78 ? -14.739 -9.646 29.670 1.00 89.12 78 SER A C 1
ATOM 591 O O . SER A 1 78 ? -15.785 -9.057 29.940 1.00 89.12 78 SER A O 1
ATOM 593 N N . MET A 1 79 ? -13.572 -9.337 30.248 1.00 88.75 79 MET A N 1
ATOM 594 C CA . MET A 1 79 ? -13.413 -8.301 31.265 1.00 88.75 79 MET A CA 1
ATOM 595 C C . MET A 1 79 ? -13.661 -6.913 30.671 1.00 88.75 79 MET A C 1
ATOM 597 O O . MET A 1 79 ? -14.369 -6.111 31.273 1.00 88.75 79 MET A O 1
ATOM 601 N N . LEU A 1 80 ? -13.151 -6.658 29.465 1.00 89.44 80 LEU A N 1
ATOM 602 C CA . LEU A 1 80 ? -13.385 -5.421 28.731 1.00 89.44 80 LEU A CA 1
ATOM 603 C C . LEU A 1 80 ? -14.877 -5.193 28.454 1.00 89.44 80 LEU A C 1
ATOM 605 O O . LEU A 1 80 ? -15.394 -4.119 28.759 1.00 89.44 80 LEU A O 1
ATOM 609 N N . ILE A 1 81 ? -15.578 -6.201 27.922 1.00 89.31 81 ILE A N 1
ATOM 610 C CA . ILE A 1 81 ? -17.021 -6.114 27.641 1.00 89.31 81 ILE A CA 1
ATOM 611 C C . ILE A 1 81 ? -17.794 -5.834 28.935 1.00 89.31 81 ILE A C 1
ATOM 613 O O . ILE A 1 81 ? -18.621 -4.923 28.972 1.00 89.31 81 ILE A O 1
ATOM 617 N N . LEU A 1 82 ? -17.488 -6.558 30.017 1.00 88.62 82 LEU A N 1
ATOM 618 C CA . LEU A 1 82 ? -18.114 -6.335 31.320 1.00 88.62 82 LEU A CA 1
ATOM 619 C C . LEU A 1 82 ? -17.868 -4.908 31.835 1.00 88.62 82 LEU A C 1
ATOM 621 O O . LEU A 1 82 ? -18.793 -4.269 32.338 1.00 88.62 82 LEU A O 1
ATOM 625 N N . CYS A 1 83 ? -16.643 -4.392 31.708 1.00 88.75 83 CYS A N 1
ATOM 626 C CA . CYS A 1 83 ? -16.297 -3.040 32.142 1.00 88.75 83 CYS A CA 1
ATOM 627 C C . CYS A 1 83 ? -17.022 -1.952 31.341 1.00 88.75 83 CYS A C 1
ATOM 629 O O . CYS A 1 83 ? -17.484 -0.987 31.943 1.00 88.75 83 CYS A O 1
ATOM 631 N N . LEU A 1 84 ? -17.153 -2.118 30.021 1.00 87.81 84 LEU A N 1
ATOM 632 C CA . LEU A 1 84 ? -17.842 -1.168 29.138 1.00 87.81 84 LEU A CA 1
ATOM 633 C C . LEU A 1 84 ? -19.358 -1.159 29.355 1.00 87.81 84 LEU A C 1
ATOM 635 O O . LEU A 1 84 ? -19.994 -0.115 29.266 1.00 87.81 84 LEU A O 1
ATOM 639 N N . MET A 1 85 ? -19.944 -2.319 29.657 1.00 83.94 85 MET A N 1
ATOM 640 C CA . MET A 1 85 ? -21.389 -2.451 29.855 1.00 83.94 85 MET A CA 1
ATOM 641 C C . MET A 1 85 ? -21.853 -2.116 31.278 1.00 83.94 85 MET A C 1
ATOM 643 O O . MET A 1 85 ? -23.037 -1.854 31.493 1.00 83.94 85 MET A O 1
ATOM 647 N N . THR A 1 86 ? -20.945 -2.119 32.258 1.00 83.56 86 THR A N 1
ATOM 648 C CA . THR A 1 86 ? -21.262 -1.714 33.632 1.00 83.56 86 THR A CA 1
ATOM 649 C C . THR A 1 86 ? -21.193 -0.194 33.739 1.00 83.56 86 THR A C 1
ATOM 651 O O . THR A 1 86 ? -20.109 0.389 33.701 1.00 83.56 86 THR A O 1
ATOM 654 N N . GLN A 1 87 ? -22.352 0.450 33.894 1.00 70.56 87 GLN A N 1
ATOM 655 C CA . GLN A 1 87 ? -22.444 1.903 34.056 1.00 70.56 87 GLN A CA 1
ATOM 656 C C . GLN A 1 87 ? -21.499 2.410 35.161 1.00 70.56 87 GLN A C 1
ATOM 658 O O . GLN A 1 87 ? -21.378 1.794 36.219 1.00 70.56 87 GLN A O 1
ATOM 663 N N . HIS A 1 88 ? -20.836 3.541 34.895 1.00 68.38 88 HIS A N 1
ATOM 664 C CA . HIS A 1 88 ? -19.913 4.255 35.793 1.00 68.38 88 HIS A CA 1
ATOM 665 C C . HIS A 1 88 ? -18.572 3.578 36.118 1.00 68.38 88 HIS A C 1
ATOM 667 O O . HIS A 1 88 ? -17.772 4.171 36.845 1.00 68.38 88 HIS A O 1
ATOM 673 N N . ARG A 1 89 ? -18.284 2.379 35.591 1.00 72.56 89 ARG A N 1
ATOM 674 C CA . ARG A 1 89 ? -16.999 1.703 35.842 1.00 72.56 89 ARG A CA 1
ATOM 675 C C . ARG A 1 89 ? -15.860 2.253 34.983 1.00 72.56 89 ARG A C 1
ATOM 677 O O . ARG A 1 89 ? -14.752 2.411 35.479 1.00 72.56 89 ARG A O 1
ATOM 684 N N . ILE A 1 90 ? -16.147 2.544 33.718 1.00 74.19 90 ILE A N 1
ATOM 685 C CA . ILE A 1 90 ? -15.255 3.261 32.805 1.00 74.19 90 ILE A CA 1
ATOM 686 C C . ILE A 1 90 ? -15.823 4.664 32.647 1.00 74.19 90 ILE A C 1
ATOM 688 O O . ILE A 1 90 ? -16.984 4.808 32.256 1.00 74.19 90 ILE A O 1
ATOM 692 N N . LYS A 1 91 ? -15.008 5.669 32.974 1.00 75.31 91 LYS A N 1
ATOM 693 C CA . LYS A 1 91 ? -15.360 7.087 32.823 1.00 75.31 91 LYS A CA 1
ATOM 694 C C . LYS A 1 91 ? -14.698 7.690 31.593 1.00 75.31 91 LYS A C 1
ATOM 696 O O . LYS A 1 91 ? -15.203 8.660 31.040 1.00 75.31 91 LYS A O 1
ATOM 701 N N . ASN A 1 92 ? -13.562 7.131 31.180 1.00 83.62 92 ASN A N 1
ATOM 702 C CA . ASN A 1 92 ? -12.807 7.592 30.029 1.00 83.62 92 ASN A CA 1
ATOM 703 C C . ASN A 1 92 ? -12.325 6.398 29.195 1.00 83.62 92 ASN A C 1
ATOM 705 O O . ASN A 1 92 ? -11.967 5.354 29.735 1.00 83.62 92 ASN A O 1
ATOM 709 N N . ILE A 1 93 ? -12.251 6.566 27.874 1.00 85.19 93 ILE A N 1
ATOM 710 C CA . ILE A 1 93 ? -11.670 5.567 26.969 1.00 85.19 93 ILE A CA 1
ATOM 711 C C . ILE A 1 93 ? -10.233 5.182 27.362 1.00 85.19 93 ILE A C 1
ATOM 713 O O . ILE A 1 93 ? -9.817 4.048 27.144 1.00 85.19 93 ILE A O 1
ATOM 717 N N . ASN A 1 94 ? -9.493 6.081 28.014 1.00 87.44 94 ASN A N 1
ATOM 718 C CA . ASN A 1 94 ? -8.143 5.804 28.506 1.00 87.44 94 ASN A CA 1
ATOM 719 C C . ASN A 1 94 ? -8.110 4.706 29.588 1.00 87.44 94 ASN A C 1
ATOM 721 O O . ASN A 1 94 ? -7.122 3.979 29.683 1.00 87.44 94 ASN A O 1
ATOM 725 N N . ASP A 1 95 ? -9.199 4.502 30.339 1.00 86.62 95 ASP A N 1
ATOM 726 C CA . ASP A 1 95 ? -9.295 3.446 31.361 1.00 86.62 95 ASP A CA 1
ATOM 727 C C . ASP A 1 95 ? -9.286 2.036 30.731 1.00 86.62 95 ASP A C 1
ATOM 729 O O . ASP A 1 95 ? -9.036 1.034 31.404 1.00 86.62 95 ASP A O 1
ATOM 733 N N . VAL A 1 96 ? -9.547 1.944 29.421 1.00 84.94 96 VAL A N 1
ATOM 734 C CA . VAL A 1 96 ? -9.503 0.701 28.640 1.00 84.94 96 VAL A CA 1
ATOM 735 C C . VAL A 1 96 ? -8.074 0.324 28.236 1.00 84.94 96 VAL A C 1
ATOM 737 O O . VAL A 1 96 ? -7.791 -0.855 28.007 1.00 84.94 96 VAL A O 1
ATOM 740 N N . MET A 1 97 ? -7.153 1.292 28.174 1.00 84.81 97 MET A N 1
ATOM 741 C CA . MET A 1 97 ? -5.796 1.081 27.656 1.00 84.81 97 MET A CA 1
ATOM 742 C C . MET A 1 97 ? -5.041 -0.066 28.344 1.00 84.81 97 MET A C 1
ATOM 744 O O . MET A 1 97 ? -4.457 -0.865 27.616 1.00 84.81 97 MET A O 1
ATOM 748 N N . PRO A 1 98 ? -5.081 -0.255 29.680 1.00 86.00 98 PRO A N 1
ATOM 749 C CA . PRO A 1 98 ? -4.384 -1.372 30.324 1.00 86.00 98 PRO A CA 1
ATOM 750 C C . PRO A 1 98 ? -4.880 -2.753 29.869 1.00 86.00 98 PRO A C 1
ATOM 752 O O . PRO A 1 98 ? -4.088 -3.686 29.779 1.00 86.00 98 PRO A O 1
ATOM 755 N N . MET A 1 99 ? -6.169 -2.886 29.531 1.00 83.25 99 MET A N 1
ATOM 756 C CA . MET A 1 99 ? -6.762 -4.149 29.059 1.00 83.25 99 MET A CA 1
ATOM 757 C C . MET A 1 99 ? -6.397 -4.467 27.599 1.00 83.25 99 MET A C 1
ATOM 759 O O . MET A 1 99 ? -6.460 -5.622 27.183 1.00 83.25 99 MET A O 1
ATOM 763 N N . ILE A 1 100 ? -6.013 -3.455 26.812 1.00 84.56 100 ILE A N 1
ATOM 764 C CA . ILE A 1 100 ? -5.649 -3.592 25.389 1.00 84.56 100 ILE A CA 1
ATOM 765 C C . ILE A 1 100 ? -4.134 -3.406 25.166 1.00 84.56 100 ILE A C 1
ATOM 767 O O . ILE A 1 100 ? -3.629 -3.730 24.095 1.00 84.56 100 ILE A O 1
ATOM 771 N N . GLY A 1 101 ? -3.385 -2.945 26.171 1.00 83.25 101 GLY A N 1
ATOM 772 C CA . GLY A 1 101 ? -2.041 -2.372 26.029 1.00 83.25 101 GLY A CA 1
ATOM 773 C C . GLY A 1 101 ? -1.050 -3.227 25.240 1.00 83.25 101 GLY A C 1
ATOM 774 O O . GLY A 1 101 ? -0.434 -2.734 24.302 1.00 83.25 101 GLY A O 1
ATOM 775 N N . ALA A 1 102 ? -0.953 -4.527 25.529 1.00 83.88 102 ALA A N 1
ATOM 776 C CA . ALA A 1 102 ? -0.060 -5.42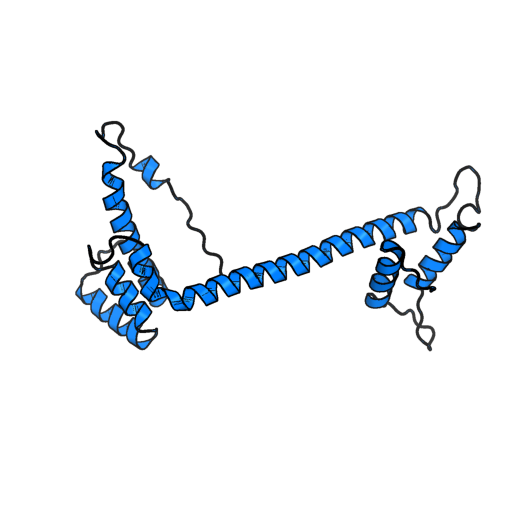0 24.782 1.00 83.88 102 ALA A CA 1
ATOM 777 C C . ALA A 1 102 ? -0.455 -5.566 23.297 1.00 83.88 102 ALA A C 1
ATOM 779 O O . ALA A 1 102 ? 0.404 -5.670 22.427 1.00 83.88 102 ALA A O 1
ATOM 780 N N . ARG A 1 103 ? -1.758 -5.524 22.987 1.00 87.44 103 ARG A N 1
ATOM 781 C CA . ARG A 1 103 ? -2.293 -5.646 21.618 1.00 87.44 103 ARG A CA 1
ATOM 782 C C . ARG A 1 103 ? -2.136 -4.360 20.810 1.00 87.44 103 ARG A C 1
ATOM 784 O O . ARG A 1 103 ? -2.190 -4.409 19.582 1.00 87.44 103 ARG A O 1
ATOM 791 N N . PHE A 1 104 ? -1.940 -3.224 21.481 1.00 87.81 104 PHE A N 1
ATOM 792 C CA . PHE A 1 104 ? -1.676 -1.945 20.827 1.00 87.81 104 PHE A CA 1
ATOM 793 C C . PHE A 1 104 ? -0.415 -2.024 19.962 1.00 87.81 104 PHE A C 1
ATOM 795 O O . PHE A 1 104 ? -0.446 -1.602 18.809 1.00 87.81 104 PHE A O 1
ATOM 802 N N . TYR A 1 105 ? 0.651 -2.649 20.472 1.00 90.44 105 TYR A N 1
ATOM 803 C CA . TYR A 1 105 ? 1.899 -2.824 19.727 1.00 90.44 105 TYR A CA 1
ATOM 804 C C . TYR A 1 105 ? 1.697 -3.616 18.437 1.00 90.44 105 TYR A C 1
ATOM 806 O O . TYR A 1 105 ? 2.125 -3.162 17.384 1.00 90.44 105 TYR A O 1
ATOM 814 N N . THR A 1 106 ? 0.954 -4.724 18.480 1.00 91.56 106 THR A N 1
ATOM 815 C CA . THR A 1 106 ? 0.630 -5.507 17.277 1.00 91.56 106 THR A CA 1
ATOM 816 C C . THR A 1 106 ? -0.174 -4.697 16.254 1.00 91.56 106 THR A C 1
ATOM 818 O O . THR A 1 106 ? 0.019 -4.835 15.047 1.00 91.56 106 THR A O 1
ATOM 821 N N . ALA A 1 107 ? -1.094 -3.841 16.710 1.00 89.94 107 ALA A N 1
ATOM 822 C CA . ALA A 1 107 ? -1.872 -2.987 15.815 1.00 89.94 107 ALA A CA 1
ATOM 823 C C . ALA A 1 107 ? -1.004 -1.903 15.155 1.00 89.94 107 ALA A C 1
ATOM 825 O O . ALA A 1 107 ? -1.148 -1.656 13.956 1.00 89.94 107 ALA A O 1
ATOM 826 N N . VAL A 1 108 ? -0.097 -1.289 15.922 1.00 92.19 108 VAL A N 1
ATOM 827 C CA . VAL A 1 108 ? 0.882 -0.317 15.417 1.00 92.19 108 VAL A CA 1
ATOM 828 C C . VAL A 1 108 ? 1.828 -0.981 14.421 1.00 92.19 108 VAL A C 1
ATOM 830 O O . VAL A 1 108 ? 1.980 -0.469 13.320 1.00 92.19 108 VAL A O 1
ATOM 833 N N . GLU A 1 109 ? 2.375 -2.146 14.755 1.00 94.31 109 GLU A N 1
ATOM 834 C CA . GLU A 1 109 ? 3.255 -2.925 13.880 1.00 94.31 109 GLU A CA 1
ATOM 835 C C . GLU A 1 109 ? 2.567 -3.294 12.557 1.00 94.31 109 GLU A C 1
ATOM 837 O O . GLU A 1 109 ? 3.123 -3.091 11.482 1.00 94.31 109 GLU A O 1
ATOM 842 N N . CYS A 1 110 ? 1.308 -3.745 12.596 1.00 93.06 110 CYS A N 1
ATOM 843 C CA . CYS A 1 110 ? 0.540 -3.990 11.371 1.00 93.06 110 CYS A CA 1
ATOM 844 C C . CYS A 1 110 ? 0.373 -2.715 10.530 1.00 93.06 110 CYS A C 1
ATOM 846 O O . CYS A 1 110 ? 0.381 -2.772 9.297 1.00 93.06 110 CYS A O 1
ATOM 848 N N . ALA A 1 111 ? 0.180 -1.562 11.179 1.00 92.12 111 ALA A N 1
ATOM 849 C CA . ALA A 1 111 ? 0.025 -0.287 10.492 1.00 92.12 111 ALA A CA 1
ATOM 850 C C . ALA A 1 111 ? 1.339 0.177 9.843 1.00 92.12 111 ALA A C 1
ATOM 852 O O . ALA A 1 111 ? 1.301 0.602 8.687 1.00 92.12 111 ALA A O 1
ATOM 853 N N . THR A 1 112 ? 2.473 0.051 10.539 1.00 95.00 112 THR A N 1
ATOM 854 C CA . THR A 1 112 ? 3.801 0.391 10.005 1.00 95.00 112 THR A CA 1
ATOM 855 C C . THR A 1 112 ? 4.193 -0.557 8.881 1.00 95.00 112 THR A C 1
ATOM 857 O O . THR A 1 112 ? 4.482 -0.091 7.788 1.00 95.00 112 THR A O 1
ATOM 860 N N . GLN A 1 113 ? 4.030 -1.870 9.064 1.00 95.50 113 GLN A N 1
ATOM 861 C CA . GLN A 1 113 ? 4.304 -2.859 8.017 1.00 95.50 113 GLN A CA 1
ATOM 862 C C . GLN A 1 113 ? 3.480 -2.592 6.749 1.00 95.50 113 GLN A C 1
ATOM 864 O O . GLN A 1 113 ? 3.965 -2.736 5.628 1.00 95.50 113 GLN A O 1
ATOM 869 N N . ARG A 1 114 ? 2.213 -2.176 6.896 1.00 92.62 114 ARG A N 1
ATOM 870 C CA . ARG A 1 114 ? 1.392 -1.785 5.742 1.00 92.62 114 ARG A CA 1
ATOM 871 C C . ARG A 1 114 ? 1.933 -0.533 5.051 1.00 92.62 114 ARG A C 1
ATOM 873 O O . ARG A 1 114 ? 1.802 -0.426 3.833 1.00 92.62 114 ARG A O 1
ATOM 880 N N . SER A 1 115 ? 2.465 0.416 5.817 1.00 95.19 115 SER A N 1
ATOM 881 C CA . SER A 1 115 ? 3.118 1.607 5.275 1.00 95.19 115 SER A CA 1
ATOM 882 C C . SER A 1 115 ? 4.337 1.215 4.448 1.00 95.19 115 SER A C 1
ATOM 884 O O . SER A 1 115 ? 4.409 1.614 3.292 1.00 95.19 115 SER A O 1
ATOM 886 N N . ASP A 1 116 ? 5.201 0.351 4.982 1.00 97.38 116 ASP A N 1
ATOM 887 C CA . ASP A 1 116 ? 6.425 -0.105 4.310 1.00 97.38 116 ASP A CA 1
ATOM 888 C C . ASP A 1 116 ? 6.114 -0.817 2.986 1.00 97.38 116 ASP A C 1
ATOM 890 O O . ASP A 1 116 ? 6.743 -0.563 1.960 1.00 97.38 116 ASP A O 1
ATOM 894 N N . VAL A 1 117 ? 5.084 -1.674 2.973 1.00 96.81 117 VAL A N 1
ATOM 895 C CA . VAL A 1 117 ? 4.614 -2.323 1.738 1.00 96.81 117 VAL A CA 1
ATOM 896 C C . VAL A 1 117 ? 4.125 -1.283 0.730 1.00 96.81 117 VAL A C 1
ATOM 898 O O . VAL A 1 117 ? 4.479 -1.349 -0.443 1.00 96.81 117 VAL A O 1
ATOM 901 N N . CYS A 1 118 ? 3.325 -0.309 1.169 1.00 96.50 118 CYS A N 1
ATOM 902 C CA . CYS A 1 118 ? 2.825 0.742 0.284 1.00 96.50 118 CYS A CA 1
ATOM 903 C C . CYS A 1 118 ? 3.959 1.611 -0.275 1.00 96.50 118 CYS A C 1
ATOM 905 O O . CYS A 1 118 ? 3.915 1.985 -1.444 1.00 96.50 118 CYS A O 1
ATOM 907 N N . GLU A 1 119 ? 4.960 1.933 0.541 1.00 97.50 119 GLU A N 1
ATOM 908 C CA . GLU A 1 119 ? 6.136 2.696 0.132 1.00 97.50 119 GLU A CA 1
ATOM 909 C C . GLU A 1 119 ? 6.985 1.911 -0.872 1.00 97.50 119 GLU A C 1
ATOM 911 O O . GLU A 1 119 ? 7.396 2.465 -1.890 1.00 97.50 119 GLU A O 1
ATOM 916 N N . SER A 1 120 ? 7.170 0.606 -0.652 1.00 97.88 120 SER A N 1
ATOM 917 C CA . SER A 1 120 ? 7.867 -0.274 -1.593 1.00 97.88 120 SER A CA 1
ATOM 918 C C . SER A 1 120 ? 7.168 -0.331 -2.954 1.00 97.88 120 SER A C 1
ATOM 920 O O . SER A 1 120 ? 7.818 -0.155 -3.986 1.00 97.88 120 SER A O 1
ATOM 922 N N . GLU A 1 121 ? 5.845 -0.522 -2.974 1.00 97.88 121 GLU A N 1
ATOM 923 C CA . GLU A 1 121 ? 5.070 -0.539 -4.222 1.00 97.88 121 GLU A CA 1
ATOM 924 C C . GLU A 1 121 ? 5.073 0.830 -4.913 1.00 97.88 121 GLU A C 1
ATOM 926 O O . GLU A 1 121 ? 5.269 0.913 -6.125 1.00 97.88 121 GLU A O 1
ATOM 931 N N . LEU A 1 122 ? 4.951 1.921 -4.153 1.00 98.19 122 LEU A N 1
ATOM 932 C CA . LEU A 1 122 ? 5.061 3.271 -4.701 1.00 98.19 122 LEU A CA 1
ATOM 933 C C . LEU A 1 122 ? 6.448 3.524 -5.310 1.00 98.19 122 LEU A C 1
ATOM 935 O O . LEU A 1 122 ? 6.546 4.110 -6.387 1.00 98.19 122 LEU A O 1
ATOM 939 N N . GLY A 1 123 ? 7.514 3.062 -4.655 1.00 96.69 123 GLY A N 1
ATOM 940 C CA . GLY A 1 123 ? 8.879 3.152 -5.169 1.00 96.69 123 GLY A CA 1
ATOM 941 C C . GLY A 1 123 ? 9.037 2.445 -6.517 1.00 96.69 123 GLY A C 1
ATOM 942 O O . GLY A 1 123 ? 9.610 3.015 -7.449 1.00 96.69 123 GLY A O 1
ATOM 943 N N . LYS A 1 124 ? 8.458 1.245 -6.661 1.00 95.44 124 LYS A N 1
ATOM 944 C CA . LYS A 1 124 ? 8.432 0.514 -7.939 1.00 95.44 124 LYS A CA 1
ATOM 945 C C . LYS A 1 124 ? 7.682 1.292 -9.018 1.00 95.44 124 LYS A C 1
ATOM 947 O O . LYS A 1 124 ? 8.204 1.445 -10.118 1.00 95.44 124 LYS A O 1
ATOM 952 N N . GLU A 1 125 ? 6.513 1.848 -8.706 1.00 97.50 125 GLU A N 1
ATOM 953 C CA . GLU A 1 125 ? 5.716 2.615 -9.673 1.00 97.50 125 GLU A CA 1
ATOM 954 C C . GLU A 1 125 ? 6.389 3.923 -10.108 1.00 97.50 125 GLU A C 1
ATOM 956 O O . GLU A 1 125 ? 6.344 4.300 -11.283 1.00 97.50 125 GLU A O 1
ATOM 961 N N . LEU A 1 126 ? 7.092 4.600 -9.198 1.00 96.25 126 LEU A N 1
ATOM 962 C CA . LEU A 1 126 ? 7.906 5.764 -9.544 1.00 96.25 126 LEU A CA 1
ATOM 963 C C . LEU A 1 126 ? 9.031 5.392 -10.518 1.00 96.25 126 LEU A C 1
ATOM 965 O O . LEU A 1 126 ? 9.246 6.110 -11.501 1.00 96.25 126 LEU A O 1
ATOM 969 N N . HIS A 1 127 ? 9.720 4.271 -10.279 1.00 93.81 127 HIS A N 1
ATOM 970 C CA . HIS A 1 127 ? 10.741 3.753 -11.191 1.00 93.81 127 HIS A CA 1
ATOM 971 C C . HIS A 1 127 ? 10.131 3.365 -12.541 1.00 93.81 127 HIS A C 1
ATOM 973 O O . HIS A 1 127 ? 10.613 3.837 -13.569 1.00 93.81 127 HIS A O 1
ATOM 979 N N . ASN A 1 128 ? 9.013 2.634 -12.558 1.00 96.31 128 ASN A N 1
ATOM 980 C CA . ASN A 1 128 ? 8.277 2.301 -13.780 1.00 96.31 128 ASN A CA 1
ATOM 981 C C . ASN A 1 128 ? 7.939 3.560 -14.590 1.00 96.31 128 ASN A C 1
ATOM 983 O O . ASN A 1 128 ? 8.168 3.606 -15.798 1.00 96.31 128 ASN A O 1
ATOM 987 N N . GLY A 1 129 ? 7.488 4.628 -13.927 1.00 97.19 129 GLY A N 1
ATOM 988 C CA . GLY A 1 129 ? 7.228 5.914 -14.569 1.00 97.19 129 GLY A CA 1
ATOM 989 C C . GLY A 1 129 ? 8.477 6.561 -15.184 1.00 97.19 129 GLY A C 1
ATOM 990 O O . GLY A 1 129 ? 8.388 7.160 -16.259 1.00 97.19 129 GLY A O 1
ATOM 991 N N . ARG A 1 130 ? 9.647 6.458 -14.538 1.00 96.50 130 ARG A N 1
ATOM 992 C CA . ARG A 1 130 ? 10.926 6.939 -15.100 1.00 96.50 130 ARG A CA 1
ATOM 993 C C . ARG A 1 130 ? 11.329 6.132 -16.331 1.00 96.50 130 ARG A C 1
ATOM 995 O O . ARG A 1 130 ? 11.568 6.727 -17.383 1.00 96.50 130 ARG A O 1
ATOM 1002 N N . LEU A 1 131 ? 11.312 4.805 -16.221 1.00 96.56 131 LEU A N 1
ATOM 1003 C CA . LEU A 1 131 ? 11.652 3.896 -17.314 1.00 96.56 131 LEU A CA 1
ATOM 1004 C C . LEU A 1 131 ? 10.716 4.081 -18.512 1.00 96.56 131 LEU A C 1
ATOM 1006 O O . LEU A 1 131 ? 11.179 4.186 -19.644 1.00 96.56 131 LEU A O 1
ATOM 1010 N N . PHE A 1 132 ? 9.413 4.234 -18.272 1.00 97.38 132 PHE A N 1
ATOM 1011 C CA . PHE A 1 132 ? 8.431 4.505 -19.320 1.00 97.38 132 PHE A CA 1
ATOM 1012 C C . PHE A 1 132 ? 8.742 5.798 -20.087 1.00 97.38 132 PHE A C 1
ATOM 1014 O O . PHE A 1 132 ? 8.691 5.825 -21.318 1.00 97.38 132 PHE A O 1
ATOM 1021 N N . ARG A 1 133 ? 9.122 6.876 -19.385 1.00 97.44 133 ARG A N 1
ATOM 1022 C CA . ARG A 1 133 ? 9.523 8.136 -20.033 1.00 97.44 133 ARG A CA 1
ATOM 1023 C C . ARG A 1 133 ? 10.805 7.982 -20.848 1.00 97.44 133 ARG A C 1
ATOM 1025 O O . ARG A 1 133 ? 10.896 8.580 -21.918 1.00 97.44 133 ARG A O 1
ATOM 1032 N N . LEU A 1 134 ? 11.780 7.208 -20.369 1.00 95.81 134 LEU A N 1
ATOM 1033 C CA . LEU A 1 134 ? 13.003 6.918 -21.123 1.00 95.81 134 LEU A CA 1
ATOM 1034 C C . LEU A 1 134 ? 12.713 6.114 -22.384 1.00 95.81 134 LEU A C 1
ATOM 1036 O O . LEU A 1 134 ? 13.154 6.511 -23.458 1.00 95.81 134 LEU A O 1
ATOM 1040 N N . LEU A 1 135 ? 11.918 5.050 -22.274 1.00 95.38 135 LEU A N 1
ATOM 1041 C CA . LEU A 1 135 ? 11.498 4.256 -23.424 1.00 95.38 135 LEU A CA 1
ATOM 1042 C C . LEU A 1 135 ? 10.720 5.091 -24.431 1.00 95.38 135 LEU A C 1
ATOM 1044 O O . LEU A 1 135 ? 11.011 5.029 -25.617 1.00 95.38 135 LEU A O 1
ATOM 1048 N N . THR A 1 136 ? 9.814 5.953 -23.968 1.00 95.69 136 THR A N 1
ATOM 1049 C CA . THR A 1 136 ? 9.088 6.875 -24.850 1.00 95.69 136 THR A CA 1
ATOM 1050 C C . THR A 1 136 ? 10.056 7.787 -25.605 1.00 95.69 136 THR A C 1
ATOM 1052 O O . THR A 1 136 ? 9.955 7.913 -26.821 1.00 95.69 136 THR A O 1
ATOM 1055 N N . LYS A 1 137 ? 11.038 8.388 -24.918 1.00 93.94 137 LYS A N 1
ATOM 1056 C CA . LYS A 1 137 ? 12.067 9.216 -25.570 1.00 93.94 137 LYS A CA 1
ATOM 1057 C C . LYS A 1 137 ? 12.880 8.408 -26.582 1.00 93.94 137 LYS A C 1
ATOM 1059 O O . LYS A 1 137 ? 13.057 8.867 -27.708 1.00 93.94 137 LYS A O 1
ATOM 1064 N N . LEU A 1 138 ? 13.325 7.209 -26.213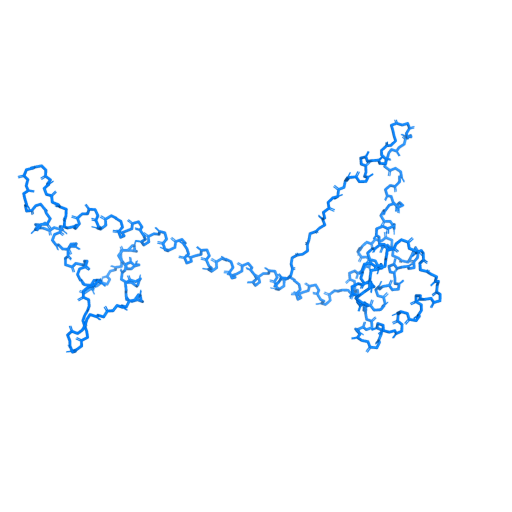 1.00 93.44 138 LEU A N 1
ATOM 1065 C CA . LEU A 1 138 ? 14.086 6.323 -27.091 1.00 93.44 138 LEU A CA 1
ATOM 1066 C C . LEU A 1 138 ? 13.281 5.980 -28.351 1.00 93.44 138 LEU A C 1
ATOM 1068 O O . LEU A 1 138 ? 13.766 6.193 -29.457 1.00 93.44 138 LEU A O 1
ATOM 1072 N N . SER A 1 139 ? 12.024 5.565 -28.194 1.00 91.12 139 SER A N 1
ATOM 1073 C CA . SER A 1 139 ? 11.113 5.253 -29.301 1.00 91.12 139 SER A CA 1
ATOM 1074 C C . SER A 1 139 ? 10.780 6.458 -30.183 1.00 91.12 139 SER A C 1
ATOM 1076 O O . SER A 1 139 ? 10.473 6.276 -31.352 1.00 91.12 139 SER A O 1
ATOM 1078 N N . THR A 1 140 ? 10.842 7.692 -29.667 1.00 89.44 140 THR A N 1
ATOM 1079 C CA . THR A 1 140 ? 10.660 8.895 -30.506 1.00 89.44 140 THR A CA 1
ATOM 1080 C C . THR A 1 140 ? 11.887 9.254 -31.347 1.00 89.44 140 THR A C 1
ATOM 1082 O O . THR A 1 140 ? 11.769 10.060 -32.271 1.00 89.44 140 THR A O 1
ATOM 1085 N N . ILE A 1 141 ? 13.060 8.707 -31.017 1.00 88.25 141 ILE A N 1
ATOM 1086 C CA . ILE A 1 141 ? 14.329 8.980 -31.705 1.00 88.25 141 ILE A CA 1
ATOM 1087 C C . ILE A 1 141 ? 14.683 7.833 -32.654 1.00 88.25 141 ILE A C 1
ATOM 1089 O O . ILE A 1 141 ? 15.047 8.083 -33.802 1.00 88.25 141 ILE A O 1
ATOM 1093 N N . VAL A 1 142 ? 14.595 6.592 -32.170 1.00 87.88 142 VAL A N 1
ATOM 1094 C CA . VAL A 1 142 ? 14.948 5.379 -32.917 1.00 87.88 142 VAL A CA 1
ATOM 1095 C C . VAL A 1 142 ? 13.931 5.136 -34.031 1.00 87.88 142 VAL A C 1
ATOM 1097 O O . VAL A 1 142 ? 12.734 5.319 -33.832 1.00 87.88 142 VAL A O 1
ATOM 1100 N N . ASP A 1 143 ? 14.422 4.734 -35.205 1.00 81.69 143 ASP A N 1
ATOM 1101 C CA . ASP A 1 143 ? 13.629 4.409 -36.400 1.00 81.69 143 ASP A CA 1
ATOM 1102 C C . ASP A 1 143 ? 12.690 5.534 -36.885 1.00 81.69 143 ASP A C 1
ATOM 1104 O O . ASP A 1 143 ? 11.764 5.285 -37.658 1.00 81.69 143 ASP A O 1
ATOM 1108 N N . ARG A 1 144 ? 12.912 6.788 -36.462 1.00 83.00 144 ARG A N 1
ATOM 1109 C CA . ARG A 1 144 ? 12.099 7.930 -36.890 1.00 83.00 144 ARG A CA 1
ATOM 1110 C C . ARG A 1 144 ? 12.345 8.240 -38.373 1.00 83.00 144 ARG A C 1
ATOM 1112 O O . ARG A 1 144 ? 13.434 8.6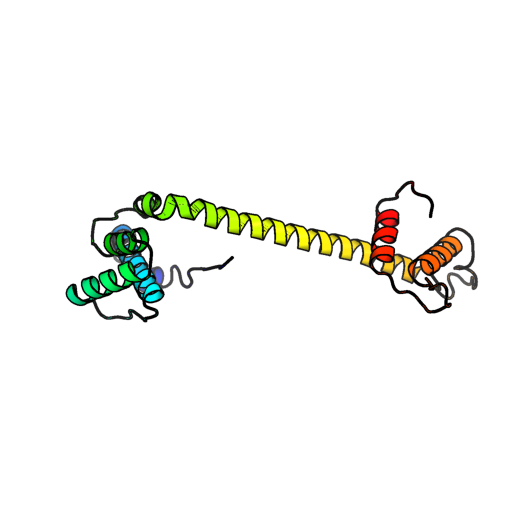95 -38.729 1.00 83.00 144 ARG A O 1
ATOM 1119 N N . PRO A 1 145 ? 11.332 8.098 -39.242 1.00 74.31 145 PRO A N 1
ATOM 1120 C CA . PRO A 1 145 ? 11.508 8.397 -40.651 1.00 74.31 145 PRO A CA 1
ATOM 1121 C C . PRO A 1 145 ? 11.501 9.916 -40.868 1.00 74.31 145 PRO A C 1
ATOM 1123 O O . PRO A 1 145 ? 10.598 10.604 -40.396 1.00 74.31 145 PRO A O 1
ATOM 1126 N N . HIS A 1 146 ? 12.491 10.410 -41.616 1.00 68.81 146 HIS A N 1
ATOM 1127 C CA . HIS A 1 146 ? 12.573 11.763 -42.182 1.00 68.81 146 HIS A CA 1
ATOM 1128 C C . HIS A 1 146 ? 12.479 12.923 -41.175 1.00 68.81 146 HIS A C 1
ATOM 1130 O O . HIS A 1 146 ? 11.406 13.332 -40.729 1.00 68.81 146 HIS A O 1
ATOM 1136 N N . VAL A 1 147 ? 13.619 13.558 -40.901 1.00 73.81 147 VAL A N 1
ATOM 1137 C CA . VAL A 1 147 ? 13.676 14.830 -40.168 1.00 73.81 147 VAL A CA 1
ATOM 1138 C C . VAL A 1 147 ? 14.444 15.832 -41.019 1.00 73.81 147 VAL A C 1
ATOM 1140 O O . VAL A 1 147 ? 15.565 15.560 -41.429 1.00 73.81 147 VAL A O 1
ATOM 1143 N N . ASN A 1 148 ? 13.850 16.997 -41.293 1.00 73.88 148 ASN A N 1
ATOM 1144 C CA . ASN A 1 148 ? 14.488 18.086 -42.047 1.00 73.88 148 ASN A CA 1
ATOM 1145 C C . ASN A 1 148 ? 15.103 17.652 -43.398 1.00 73.88 148 ASN A C 1
ATOM 1147 O O . ASN A 1 148 ? 16.224 18.041 -43.712 1.00 73.88 148 ASN A O 1
ATOM 1151 N N . ASN A 1 149 ? 14.375 16.862 -44.200 1.00 73.69 149 ASN A N 1
ATOM 1152 C CA . ASN A 1 149 ? 14.837 16.331 -45.497 1.00 73.69 149 ASN A CA 1
ATOM 1153 C C . ASN A 1 149 ? 16.041 15.366 -45.438 1.00 73.69 149 ASN A C 1
ATOM 1155 O O . ASN A 1 149 ? 16.573 15.001 -46.485 1.00 73.69 149 ASN A O 1
ATOM 1159 N N . ASP A 1 150 ? 16.450 14.918 -44.248 1.00 77.12 150 ASP A N 1
ATOM 1160 C CA . ASP A 1 150 ? 17.464 13.879 -44.080 1.00 77.12 150 ASP A CA 1
ATOM 1161 C C . ASP A 1 150 ? 16.800 12.510 -43.861 1.00 77.12 150 ASP A C 1
ATOM 1163 O O . ASP A 1 150 ? 16.094 12.280 -42.872 1.00 77.12 150 ASP A O 1
ATOM 1167 N N . ASN A 1 151 ? 17.026 11.600 -44.810 1.00 75.00 151 ASN A N 1
ATOM 1168 C CA . ASN A 1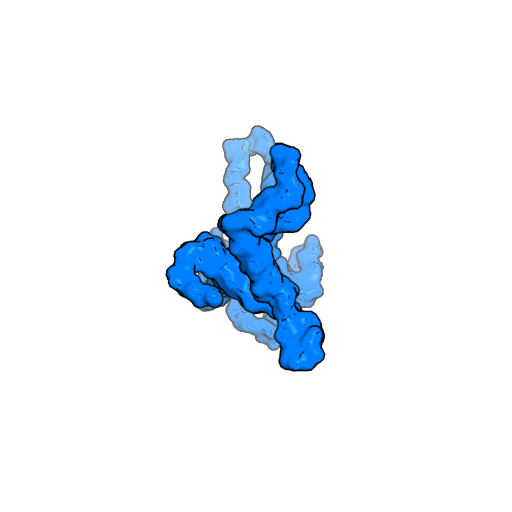 151 ? 16.505 10.233 -44.777 1.00 75.00 151 ASN A CA 1
ATOM 1169 C C . ASN A 1 151 ? 17.319 9.316 -43.851 1.00 75.00 151 ASN A C 1
ATOM 1171 O O . ASN A 1 151 ? 16.798 8.295 -43.416 1.00 75.00 151 ASN A O 1
ATOM 1175 N N . ASN A 1 152 ? 18.560 9.688 -43.521 1.00 78.19 152 ASN A N 1
ATOM 1176 C CA . ASN A 1 152 ? 19.486 8.894 -42.709 1.00 78.19 152 ASN A CA 1
ATOM 1177 C C . ASN A 1 152 ? 19.698 9.501 -41.315 1.00 78.19 152 ASN A C 1
ATOM 1179 O O . ASN A 1 152 ? 20.650 9.153 -40.611 1.00 78.19 152 ASN A O 1
ATOM 1183 N N . TRP A 1 153 ? 18.798 10.394 -40.894 1.00 78.56 153 TRP A N 1
ATOM 1184 C CA . TRP A 1 153 ? 18.912 11.143 -39.645 1.00 78.56 153 TRP A CA 1
ATOM 1185 C C . TRP A 1 153 ? 19.112 10.237 -38.418 1.00 78.56 153 TRP A C 1
ATOM 1187 O O . TRP A 1 153 ? 19.879 10.601 -37.525 1.00 78.56 153 TRP A O 1
ATOM 1197 N N . CYS A 1 154 ? 18.466 9.064 -38.380 1.00 76.56 154 CYS A N 1
ATOM 1198 C CA . CYS A 1 154 ? 18.593 8.068 -37.305 1.00 76.56 154 CYS A CA 1
ATOM 1199 C C . CYS A 1 154 ? 19.853 7.192 -37.393 1.00 76.56 154 CYS A C 1
ATOM 1201 O O . CYS A 1 154 ? 20.253 6.620 -36.385 1.00 76.56 154 CYS A O 1
ATOM 1203 N N . GLU A 1 155 ? 20.484 7.087 -38.564 1.00 80.38 155 GLU A N 1
ATOM 1204 C CA . GLU A 1 155 ? 21.582 6.143 -38.835 1.00 80.38 155 GLU A CA 1
ATOM 1205 C C . GLU A 1 155 ? 22.977 6.761 -38.637 1.00 80.38 155 GLU A C 1
ATOM 1207 O O . GLU A 1 155 ? 23.981 6.174 -39.031 1.00 80.38 155 GLU A O 1
ATOM 1212 N N . THR A 1 156 ? 23.070 7.955 -38.042 1.00 82.19 156 THR A N 1
ATOM 1213 C CA . THR A 1 156 ? 24.338 8.698 -37.945 1.00 82.19 156 THR A CA 1
ATOM 1214 C C . THR A 1 156 ? 24.675 9.088 -36.500 1.00 82.19 156 THR A C 1
ATOM 1216 O O . THR A 1 156 ? 23.815 9.573 -35.759 1.00 82.19 156 THR A O 1
ATOM 1219 N N . GLY A 1 157 ? 25.947 8.924 -36.112 1.00 85.62 157 GLY A N 1
ATOM 1220 C CA . GLY A 1 157 ? 26.513 9.408 -34.843 1.00 85.62 157 GLY A CA 1
ATOM 1221 C C . GLY A 1 157 ? 25.821 8.848 -33.595 1.00 85.62 157 GLY A C 1
ATOM 1222 O O . GLY A 1 157 ? 25.519 7.657 -33.521 1.00 85.62 157 GLY A O 1
ATOM 1223 N N . ASP A 1 158 ? 25.532 9.721 -32.629 1.00 86.06 158 ASP A N 1
ATOM 1224 C CA . ASP A 1 158 ? 24.918 9.366 -31.339 1.00 86.06 158 ASP A CA 1
ATOM 1225 C C . ASP A 1 158 ? 23.558 8.663 -31.485 1.00 86.06 158 ASP A C 1
ATOM 1227 O O . ASP A 1 158 ? 23.177 7.831 -30.664 1.00 86.06 158 ASP A O 1
ATOM 1231 N N . ARG A 1 159 ? 22.806 8.959 -32.550 1.00 86.69 159 ARG A N 1
ATOM 1232 C CA . ARG A 1 159 ? 21.480 8.360 -32.785 1.00 86.69 159 ARG A CA 1
ATOM 1233 C C . ARG A 1 159 ? 21.591 6.905 -33.218 1.00 86.69 159 ARG A C 1
ATOM 1235 O O . ARG A 1 159 ? 20.785 6.083 -32.790 1.00 86.69 159 ARG A O 1
ATOM 1242 N N . TYR A 1 160 ? 22.631 6.584 -33.986 1.00 88.88 160 TYR A N 1
ATOM 1243 C CA . TYR A 1 160 ? 22.946 5.203 -34.324 1.00 88.88 160 TYR A CA 1
ATOM 1244 C C . TYR A 1 160 ? 23.358 4.415 -33.075 1.00 88.88 160 TYR A C 1
ATOM 1246 O O . TYR A 1 160 ? 22.915 3.284 -32.891 1.00 88.88 160 TYR A O 1
ATOM 1254 N N . MET A 1 161 ? 24.105 5.033 -32.148 1.00 90.75 161 MET A N 1
ATOM 1255 C CA . MET A 1 161 ? 24.402 4.402 -30.854 1.00 90.75 161 MET A CA 1
ATOM 1256 C C . MET A 1 161 ? 23.126 4.092 -30.057 1.00 90.75 161 MET A C 1
ATOM 1258 O O . MET A 1 161 ? 23.007 3.006 -29.495 1.00 90.75 161 MET A O 1
ATOM 1262 N N . LEU A 1 162 ? 22.138 4.995 -30.051 1.00 92.12 162 LEU A N 1
ATOM 1263 C CA . LEU A 1 162 ? 20.841 4.743 -29.405 1.00 92.12 162 LEU A CA 1
ATOM 1264 C C . LEU A 1 162 ? 20.054 3.603 -30.069 1.00 92.12 162 LEU A C 1
ATOM 1266 O O . LEU A 1 162 ? 19.349 2.868 -29.376 1.00 92.12 162 LEU A O 1
ATOM 1270 N N . LYS A 1 163 ? 20.188 3.426 -31.387 1.00 91.06 163 LYS A N 1
ATOM 1271 C CA . LYS A 1 163 ? 19.603 2.290 -32.110 1.00 91.06 163 LYS A CA 1
ATOM 1272 C C . LYS A 1 163 ? 20.251 0.967 -31.689 1.00 91.06 163 LYS A C 1
ATOM 1274 O O . LYS A 1 163 ? 19.537 0.044 -31.312 1.00 91.06 163 LYS A O 1
ATOM 1279 N N . LEU A 1 164 ? 21.584 0.912 -31.635 1.00 91.94 164 LEU A N 1
ATOM 1280 C CA . LEU A 1 164 ? 22.311 -0.262 -31.133 1.00 91.94 164 LEU A CA 1
ATOM 1281 C C . LEU A 1 164 ? 21.943 -0.589 -29.679 1.00 91.94 164 LEU A C 1
ATOM 1283 O O . LEU A 1 164 ? 21.734 -1.749 -29.337 1.00 91.94 164 LEU A O 1
ATOM 1287 N N . PHE A 1 165 ? 21.803 0.431 -28.830 1.00 94.00 165 PHE A N 1
ATOM 1288 C CA . PHE A 1 165 ? 21.370 0.260 -27.443 1.00 94.00 165 PHE A CA 1
ATOM 1289 C C . PHE A 1 165 ? 19.949 -0.317 -27.337 1.00 94.00 165 PHE A C 1
ATOM 1291 O O . PHE A 1 165 ? 19.674 -1.182 -26.506 1.00 94.00 165 PHE A O 1
ATOM 1298 N N . ARG A 1 166 ? 19.035 0.131 -28.202 1.00 94.25 166 ARG A N 1
ATOM 1299 C CA . ARG A 1 166 ? 17.669 -0.399 -28.288 1.00 94.25 166 ARG A CA 1
ATOM 1300 C C . ARG A 1 166 ? 17.667 -1.871 -28.710 1.00 94.25 166 ARG A C 1
ATOM 1302 O O . ARG A 1 166 ? 16.903 -2.653 -28.149 1.00 94.25 166 ARG A O 1
ATOM 1309 N N . ASP A 1 167 ? 18.529 -2.257 -29.642 1.00 93.25 167 ASP A N 1
ATOM 1310 C CA . ASP A 1 167 ? 18.654 -3.653 -30.069 1.00 93.25 167 ASP A CA 1
ATOM 1311 C C . ASP A 1 167 ? 19.286 -4.523 -28.972 1.00 93.25 167 ASP A C 1
ATOM 1313 O O . ASP A 1 167 ? 18.796 -5.617 -28.707 1.00 93.25 167 ASP A O 1
ATOM 1317 N N . TYR A 1 168 ? 20.279 -4.009 -28.241 1.00 93.00 168 TYR A N 1
ATOM 1318 C CA . TYR A 1 168 ? 20.830 -4.672 -27.053 1.00 93.00 168 TYR A CA 1
ATOM 1319 C C . TYR A 1 168 ? 19.758 -4.964 -25.986 1.00 93.00 168 TYR A C 1
ATOM 1321 O O . TYR A 1 168 ? 19.747 -6.046 -25.398 1.00 93.00 168 TYR A O 1
ATOM 1329 N N . LEU A 1 169 ? 18.827 -4.027 -25.773 1.00 93.38 169 LEU A N 1
ATOM 1330 C CA . LEU A 1 169 ? 17.724 -4.184 -24.822 1.00 93.38 169 LEU A CA 1
ATOM 1331 C C . LEU A 1 169 ? 16.674 -5.210 -25.263 1.00 93.38 169 LEU A C 1
ATOM 1333 O O . LEU A 1 169 ? 16.213 -6.001 -24.443 1.00 93.38 169 LEU A O 1
ATOM 1337 N N . PHE A 1 170 ? 16.228 -5.147 -26.522 1.00 94.62 170 PHE A N 1
ATOM 1338 C CA . PHE A 1 170 ? 15.004 -5.832 -26.957 1.00 94.62 170 PHE A CA 1
ATOM 1339 C C . PHE A 1 170 ? 15.230 -7.014 -27.897 1.00 94.62 170 PHE A C 1
ATOM 1341 O O . PHE A 1 170 ? 14.339 -7.850 -28.030 1.00 94.62 170 PHE A O 1
ATOM 1348 N N . PHE A 1 171 ? 16.383 -7.096 -28.561 1.00 94.38 171 PHE A N 1
ATOM 1349 C CA . PHE A 1 171 ? 16.695 -8.128 -29.554 1.00 94.38 171 PHE A CA 1
ATOM 1350 C C . PHE A 1 171 ? 17.674 -9.172 -29.010 1.00 94.38 171 PHE A C 1
ATOM 1352 O O . PHE A 1 171 ? 18.534 -9.683 -29.729 1.00 94.38 171 PHE A O 1
ATOM 1359 N N . GLN A 1 172 ? 17.528 -9.520 -27.731 1.00 92.75 172 GLN A N 1
ATOM 1360 C CA . GLN A 1 172 ? 18.275 -10.627 -27.146 1.00 92.75 172 GLN A CA 1
ATOM 1361 C C . GLN A 1 172 ? 17.840 -11.957 -27.763 1.00 92.75 172 GLN A C 1
ATOM 1363 O O . GLN A 1 172 ? 16.667 -12.170 -28.080 1.00 92.75 172 GLN A O 1
ATOM 1368 N N . THR A 1 173 ? 18.793 -12.871 -27.923 1.00 93.62 173 THR A N 1
ATOM 1369 C CA . THR A 1 173 ? 18.555 -14.213 -28.463 1.00 93.62 173 THR A CA 1
ATOM 1370 C C . THR A 1 173 ? 19.219 -15.264 -27.581 1.00 93.62 173 THR A C 1
ATOM 1372 O O . THR A 1 173 ? 20.263 -15.016 -26.984 1.00 93.62 173 THR A O 1
ATOM 1375 N N . HIS A 1 174 ? 18.584 -16.430 -27.465 1.00 90.56 174 HIS A N 1
ATOM 1376 C CA . HIS A 1 174 ? 19.180 -17.608 -26.834 1.00 90.56 174 HIS A CA 1
ATOM 1377 C C . HIS A 1 174 ? 20.247 -18.219 -27.755 1.00 90.56 174 HIS A C 1
ATOM 1379 O O . HIS A 1 174 ? 20.264 -17.938 -28.954 1.00 90.56 174 HIS A O 1
ATOM 1385 N N . GLU A 1 175 ? 21.071 -19.129 -27.232 1.00 91.06 175 GLU A N 1
ATOM 1386 C CA . GLU A 1 175 ? 22.083 -19.872 -28.006 1.00 91.06 175 GLU A CA 1
ATOM 1387 C C . GLU A 1 175 ? 21.497 -20.583 -29.244 1.00 91.06 175 GLU A C 1
ATOM 1389 O O . GLU A 1 175 ? 22.161 -20.714 -30.268 1.00 91.06 175 GLU A O 1
ATOM 1394 N N . ASP A 1 176 ? 20.213 -20.950 -29.193 1.00 91.88 176 ASP A N 1
ATOM 1395 C CA . ASP A 1 176 ? 19.481 -21.601 -30.288 1.00 91.88 176 ASP A CA 1
ATOM 1396 C C . ASP A 1 176 ? 18.858 -20.606 -31.294 1.00 91.88 176 ASP A C 1
ATOM 1398 O O . ASP A 1 176 ? 18.028 -20.985 -32.123 1.00 91.88 176 ASP A O 1
ATOM 1402 N N . GLY A 1 177 ? 19.171 -19.311 -31.182 1.00 91.00 177 GLY A N 1
ATOM 1403 C CA . GLY A 1 177 ? 18.682 -18.241 -32.059 1.00 91.00 177 GLY A CA 1
ATOM 1404 C C . GLY A 1 177 ? 17.233 -17.798 -31.818 1.00 91.00 177 GLY A C 1
ATOM 1405 O O . GLY A 1 177 ? 16.705 -16.972 -32.563 1.00 91.00 177 GLY A O 1
ATOM 1406 N N . ARG A 1 178 ? 16.560 -18.324 -30.788 1.00 92.94 178 ARG A N 1
ATOM 1407 C CA . ARG A 1 178 ? 15.194 -17.906 -30.420 1.00 92.94 178 ARG A CA 1
ATOM 1408 C C . ARG A 1 178 ? 15.213 -16.554 -29.699 1.00 92.94 178 ARG A C 1
ATOM 1410 O O . ARG A 1 178 ? 16.118 -16.342 -28.893 1.00 92.94 178 ARG A O 1
ATOM 1417 N N . PRO A 1 179 ? 14.222 -15.669 -29.919 1.00 93.88 179 PRO A N 1
ATOM 1418 C CA . PRO A 1 179 ? 14.139 -14.402 -29.200 1.00 93.88 179 PRO A CA 1
ATOM 1419 C C . PRO A 1 179 ? 13.991 -14.648 -27.695 1.00 93.88 179 PRO A C 1
ATOM 1421 O O . PRO A 1 179 ? 13.197 -15.490 -27.269 1.00 93.88 179 PRO A O 1
ATOM 1424 N N . TRP A 1 180 ? 14.758 -13.904 -26.905 1.00 93.00 180 TRP A N 1
ATOM 1425 C CA . TRP A 1 180 ? 14.781 -13.977 -25.451 1.00 93.00 180 TRP A CA 1
ATOM 1426 C C . TRP A 1 180 ? 14.242 -12.671 -24.871 1.00 93.00 180 TRP A C 1
ATOM 1428 O O . TRP A 1 180 ? 14.743 -11.593 -25.177 1.00 93.00 180 TRP A O 1
ATOM 1438 N N . LEU A 1 181 ? 13.195 -12.764 -24.052 1.00 92.81 181 LEU A N 1
ATOM 1439 C CA . LEU A 1 181 ? 12.570 -11.604 -23.421 1.00 92.81 181 LEU A CA 1
ATOM 1440 C C . LEU A 1 181 ? 12.855 -11.631 -21.921 1.00 92.81 181 LEU A C 1
ATOM 1442 O O . LEU A 1 181 ? 12.175 -12.324 -21.164 1.00 92.81 181 LEU A O 1
ATOM 1446 N N . ASP A 1 182 ? 13.856 -10.860 -21.503 1.00 94.56 182 ASP A N 1
ATOM 1447 C CA . ASP A 1 182 ? 14.247 -10.718 -20.102 1.00 94.56 182 ASP A CA 1
ATOM 1448 C C . ASP A 1 182 ? 13.896 -9.329 -19.569 1.00 94.56 182 ASP A C 1
ATOM 1450 O O . ASP A 1 182 ? 14.582 -8.332 -19.802 1.00 94.56 182 ASP A O 1
ATOM 1454 N N . LEU A 1 183 ? 12.806 -9.267 -18.805 1.00 93.56 183 LEU A N 1
ATOM 1455 C CA . LEU A 1 183 ? 12.377 -8.033 -18.152 1.00 93.56 183 LEU A CA 1
ATOM 1456 C C . LEU A 1 183 ? 13.358 -7.576 -17.064 1.00 93.56 183 LEU A C 1
ATOM 1458 O O . LEU A 1 183 ? 13.487 -6.374 -16.840 1.00 93.56 183 LEU A O 1
ATOM 1462 N N . GLY A 1 184 ? 14.059 -8.501 -16.402 1.00 94.75 184 GLY A N 1
ATOM 1463 C CA . GLY A 1 184 ? 15.072 -8.175 -15.400 1.00 94.75 184 GLY A CA 1
ATOM 1464 C C . GLY A 1 184 ? 16.265 -7.465 -16.033 1.00 94.75 184 GLY A C 1
ATOM 1465 O O . GLY A 1 184 ? 16.699 -6.425 -15.530 1.00 94.75 184 GLY A O 1
ATOM 1466 N N . HIS A 1 185 ? 16.727 -7.968 -17.180 1.00 94.69 185 HIS A N 1
ATOM 1467 C CA . HIS A 1 185 ? 17.738 -7.306 -17.999 1.00 94.69 185 HIS A CA 1
ATOM 1468 C C . HIS A 1 185 ? 17.292 -5.900 -18.419 1.00 94.69 185 HIS A C 1
ATOM 1470 O O . HIS A 1 185 ? 17.979 -4.924 -18.109 1.00 94.69 185 HIS A O 1
ATOM 1476 N N . ILE A 1 186 ? 16.126 -5.785 -19.067 1.00 95.31 186 ILE A N 1
ATOM 1477 C CA . ILE A 1 186 ? 15.619 -4.507 -19.592 1.00 95.31 186 ILE A CA 1
ATOM 1478 C C . ILE A 1 186 ? 15.524 -3.462 -18.474 1.00 95.31 186 ILE A C 1
ATOM 1480 O O . ILE A 1 186 ? 16.018 -2.343 -18.617 1.00 95.31 186 ILE A O 1
ATOM 1484 N N . VAL A 1 187 ? 14.933 -3.826 -17.332 1.00 95.69 187 VAL A N 1
ATOM 1485 C CA . VAL A 1 187 ? 14.796 -2.927 -16.179 1.00 95.69 187 VAL A CA 1
ATOM 1486 C C . VAL A 1 187 ? 16.162 -2.546 -15.606 1.00 95.69 187 VAL A C 1
ATOM 1488 O O . VAL A 1 187 ? 16.389 -1.375 -15.306 1.00 95.69 187 VAL A O 1
ATOM 1491 N N . SER A 1 188 ? 17.089 -3.496 -15.457 1.00 94.44 188 SER A N 1
ATOM 1492 C CA . SER A 1 188 ? 18.429 -3.222 -14.922 1.00 94.44 188 SER A CA 1
ATOM 1493 C C . SER A 1 188 ? 19.207 -2.246 -15.806 1.00 94.44 188 SER A C 1
ATOM 1495 O O . SER A 1 188 ? 19.720 -1.237 -15.319 1.00 94.44 188 SER A O 1
ATOM 1497 N N . VAL A 1 189 ? 19.238 -2.495 -17.115 1.00 94.94 189 VAL A N 1
ATOM 1498 C CA . VAL A 1 189 ? 19.986 -1.676 -18.076 1.00 94.94 189 VAL A CA 1
ATOM 1499 C C . VAL A 1 189 ? 19.375 -0.286 -18.219 1.00 94.94 189 VAL A C 1
ATOM 1501 O O . VAL A 1 189 ? 20.107 0.704 -18.216 1.00 94.94 189 VAL A O 1
ATOM 1504 N N . LEU A 1 190 ? 18.046 -0.170 -18.276 1.00 95.44 190 LEU A N 1
ATOM 1505 C CA . LEU A 1 190 ? 17.411 1.146 -18.326 1.00 95.44 190 LEU A CA 1
ATOM 1506 C C . LEU A 1 190 ? 17.633 1.944 -17.037 1.00 95.44 190 LEU A C 1
ATOM 1508 O O . LEU A 1 190 ? 17.821 3.154 -17.116 1.00 95.44 190 LEU A O 1
ATOM 1512 N N . ASN A 1 191 ? 17.667 1.295 -15.867 1.00 94.38 191 ASN A N 1
ATOM 1513 C CA . ASN A 1 191 ? 18.029 1.972 -14.619 1.00 94.38 191 ASN A CA 1
ATOM 1514 C C . ASN A 1 191 ? 19.476 2.481 -14.649 1.00 94.38 191 ASN A C 1
ATOM 1516 O O . ASN A 1 191 ? 19.720 3.602 -14.211 1.00 94.38 191 ASN A O 1
ATOM 1520 N N . LYS A 1 192 ? 20.422 1.707 -15.203 1.00 94.44 192 LYS A N 1
ATOM 1521 C CA . LYS A 1 192 ? 21.815 2.154 -15.391 1.00 94.44 192 LYS A CA 1
ATOM 1522 C C . LYS A 1 192 ? 21.910 3.362 -16.323 1.00 94.44 192 LYS A C 1
ATOM 1524 O O . LYS A 1 192 ? 22.678 4.281 -16.043 1.00 94.44 192 LYS A O 1
ATOM 1529 N N . LEU A 1 193 ? 21.119 3.375 -17.399 1.00 93.81 193 LEU A N 1
ATOM 1530 C CA . LEU A 1 193 ? 21.028 4.520 -18.306 1.00 93.81 193 LEU A CA 1
ATOM 1531 C C . LEU A 1 193 ? 20.439 5.748 -17.594 1.00 93.81 193 LEU A C 1
ATOM 1533 O O . LEU A 1 193 ? 20.982 6.843 -17.707 1.00 93.81 193 LEU A O 1
ATOM 1537 N N . ASP A 1 194 ? 19.354 5.568 -16.840 1.00 94.25 194 ASP A N 1
ATOM 1538 C CA . ASP A 1 194 ? 18.676 6.635 -16.091 1.00 94.25 194 ASP A CA 1
ATOM 1539 C C . ASP A 1 194 ? 19.556 7.240 -14.987 1.00 94.25 194 ASP A C 1
ATOM 1541 O O . ASP A 1 194 ? 19.483 8.436 -14.706 1.00 94.25 194 ASP A O 1
ATOM 1545 N N . SER A 1 195 ? 20.396 6.418 -14.350 1.00 93.31 195 SER A N 1
ATOM 1546 C CA . SER A 1 195 ? 21.331 6.860 -13.314 1.00 93.31 195 SER A CA 1
ATOM 1547 C C . SER A 1 195 ? 22.654 7.396 -13.864 1.00 93.31 195 SER A C 1
ATOM 1549 O O . SER A 1 195 ? 23.448 7.907 -13.079 1.00 93.31 195 SER A O 1
ATOM 1551 N N . GLY A 1 196 ? 22.926 7.247 -15.166 1.00 91.12 196 GLY A N 1
ATOM 1552 C CA . GLY A 1 196 ? 24.226 7.576 -15.757 1.00 91.12 196 GLY A CA 1
ATOM 1553 C C . GLY A 1 196 ? 25.367 6.755 -15.147 1.00 91.12 196 GLY A C 1
ATOM 1554 O O . GLY A 1 196 ? 26.392 7.319 -14.768 1.00 91.12 196 GLY A O 1
ATOM 1555 N N . SER A 1 197 ? 25.158 5.443 -14.979 1.00 92.50 197 SER A N 1
ATOM 1556 C CA . SER A 1 197 ? 26.166 4.539 -14.406 1.00 92.50 197 SER A CA 1
ATOM 1557 C C . SER A 1 197 ? 27.486 4.601 -15.196 1.00 92.50 197 SER A C 1
ATOM 1559 O O . SER A 1 197 ? 27.435 4.645 -16.425 1.00 92.50 197 SER A O 1
ATOM 1561 N N . PRO A 1 198 ? 28.662 4.567 -14.534 1.00 86.62 198 PRO A N 1
ATOM 1562 C CA . PRO A 1 198 ? 29.956 4.513 -15.218 1.00 86.62 198 PRO A CA 1
ATOM 1563 C C . PRO A 1 198 ? 30.254 3.149 -15.865 1.00 86.62 198 PRO A C 1
ATOM 1565 O O . PRO A 1 198 ? 31.260 3.019 -16.562 1.00 86.62 198 PRO A O 1
ATOM 1568 N N . ASP A 1 199 ? 29.416 2.137 -15.620 1.00 83.50 199 ASP A N 1
ATOM 1569 C CA . ASP A 1 199 ? 29.539 0.813 -16.231 1.00 83.50 199 ASP A CA 1
ATOM 1570 C C . ASP A 1 199 ? 29.491 0.900 -17.764 1.00 83.50 199 ASP A C 1
ATOM 1572 O O . ASP A 1 199 ? 28.597 1.526 -18.336 1.00 83.50 199 ASP A O 1
ATOM 1576 N N . GLN A 1 200 ? 30.414 0.205 -18.427 1.00 72.31 200 GLN A N 1
ATOM 1577 C CA . GLN A 1 200 ? 30.373 0.004 -19.874 1.00 72.31 200 GLN A CA 1
ATOM 1578 C C . GLN A 1 200 ? 29.558 -1.256 -20.193 1.00 72.31 200 GLN A C 1
ATOM 1580 O O . GLN A 1 200 ? 29.691 -2.269 -19.500 1.00 72.31 200 GLN A O 1
ATOM 1585 N N . LEU A 1 201 ? 28.682 -1.148 -21.196 1.00 68.12 201 LEU A N 1
ATOM 1586 C CA . LEU A 1 201 ? 27.809 -2.220 -21.692 1.00 68.12 201 LEU A CA 1
ATOM 1587 C C . LEU A 1 201 ? 28.524 -3.108 -22.711 1.00 68.12 201 LEU A C 1
ATOM 1589 O O . LEU A 1 201 ? 29.329 -2.557 -23.496 1.00 68.12 201 LEU A O 1
#

Sequence (201 aa):
CNRLRINCCGVLDVLNFDPNATNPLAAVPHNQQEDLVQLGKVILGVSLRACMSGGGLQRDKLQSALDLIQRTYSRDLSMLILCLMTQHRIKNINDVMPMIGARFYTAVECATQRSDVCESELGKELHNGRLFRLLTKLSTIVDRPHVNNDNNWCETGDRYMLKLFRDYLFFQTHEDGRPWLDLGHIVSVLNKLDSGSPDQL